Protein AF-A0A930AWK2-F1 (afdb_monomer_lite)

Secondary structure (DSSP, 8-state):
--HHHHHHHHHHTT---HHHHHHHHHHHHHHHH-HHHHHHHHHHHHHHHT--S-THHHHTT--SHHHHHSS---TTHHHHHHHTTHHHHHHHHHHTT--HHHHHHHHHHHHHHHHHHHHTT--SS--HHHHHHHHHHHTT-EEEETTEEEEEEETTEEEEE--SSS---HHHHHHHHHHHHHHHHHHHT--

Foldseek 3Di:
DDLVLLVVLCVLLVNDDVVLSVLLHVQVVQLVVDPLSVVLLVVLLCQLPPDPPVVLVVLVVDWDVCSSRVDDGRQCSLVNSLSNLRVLLVVLCVVLVPDPVQSVVLSPLLNCLFPCCCPVVVDPGHTSVSSSVSSCSSNVQWTFQQQWIWGDDDLVDIDIDGDPPDDPDVVRVVNSVVPVVVVCCSRVVHD

Sequence (191 aa):
MNKEMIDCALSYYDIKESWYYENCYACMNDICESVTLKRTFQELLDILYVDKTKKINHLWSMKTTEDLFHEPVHPYVTCIALLCGYQLHQRNMEEHHFDAVQQSIHKARMKEVLTKDIISRGLDSIRITQMIWGTYFINVRIVEVGRLQYEYVDQQTMRIHIPSDEKLEISKVLDSIHRANNVIKDYFKIN

Structure (mmCIF, N/CA/C/O backbone):
data_AF-A0A930AWK2-F1
#
_entry.id   AF-A0A930AWK2-F1
#
loop_
_atom_site.group_PDB
_atom_site.id
_atom_site.type_symbol
_atom_site.label_atom_id
_atom_site.label_alt_id
_atom_site.label_comp_id
_atom_site.label_asym_id
_atom_site.label_entity_id
_atom_site.label_seq_id
_atom_site.pdbx_PDB_ins_code
_atom_site.Cartn_x
_atom_site.Cartn_y
_atom_site.Cartn_z
_atom_site.occupancy
_atom_site.B_iso_or_equiv
_atom_site.auth_seq_id
_atom_site.auth_comp_id
_atom_site.auth_asym_id
_atom_site.auth_atom_id
_atom_site.pdbx_PDB_model_num
ATOM 1 N N . MET A 1 1 ? 15.704 -7.911 -4.368 1.00 90.38 1 MET A N 1
ATOM 2 C CA . MET A 1 1 ? 14.457 -8.293 -5.055 1.00 90.38 1 MET A CA 1
ATOM 3 C C . MET A 1 1 ? 14.765 -9.429 -6.016 1.00 90.38 1 MET A C 1
ATOM 5 O O . MET A 1 1 ? 15.812 -9.381 -6.651 1.00 90.38 1 MET A O 1
ATOM 9 N N . ASN A 1 2 ? 13.927 -10.461 -6.053 1.00 93.00 2 ASN A N 1
ATOM 10 C CA . ASN A 1 2 ? 14.037 -11.600 -6.965 1.00 93.00 2 ASN A CA 1
ATOM 11 C C . ASN A 1 2 ? 12.630 -12.157 -7.258 1.00 93.00 2 ASN A C 1
ATOM 13 O O . ASN A 1 2 ? 11.651 -11.720 -6.649 1.00 93.00 2 ASN A O 1
ATOM 17 N N . LYS A 1 3 ? 12.543 -13.126 -8.176 1.00 95.69 3 LYS A N 1
ATOM 18 C CA . LYS A 1 3 ? 11.272 -13.724 -8.603 1.00 95.69 3 LYS A CA 1
ATOM 19 C C . LYS A 1 3 ? 10.481 -14.338 -7.442 1.00 95.69 3 LYS A C 1
ATOM 21 O O . LYS A 1 3 ? 9.305 -14.042 -7.289 1.00 95.69 3 LYS A O 1
ATOM 26 N N . GLU A 1 4 ? 11.152 -15.104 -6.585 1.00 97.12 4 GLU A N 1
ATOM 27 C CA . GLU A 1 4 ? 10.544 -15.747 -5.412 1.00 97.12 4 GLU A CA 1
ATOM 28 C C . GLU A 1 4 ? 9.904 -14.729 -4.454 1.00 97.12 4 GLU A C 1
ATOM 30 O O . GLU A 1 4 ? 8.800 -14.936 -3.959 1.00 97.12 4 GLU A O 1
ATOM 35 N N . MET A 1 5 ? 10.557 -13.586 -4.224 1.00 96.94 5 MET A N 1
ATOM 36 C CA . MET A 1 5 ? 9.995 -12.513 -3.407 1.00 96.94 5 MET A CA 1
ATOM 37 C C . MET A 1 5 ? 8.711 -11.942 -4.026 1.00 96.94 5 MET A C 1
ATOM 39 O O . MET A 1 5 ? 7.767 -11.657 -3.290 1.00 96.94 5 MET A O 1
ATOM 43 N N . ILE A 1 6 ? 8.665 -11.786 -5.354 1.00 98.25 6 ILE A N 1
ATOM 44 C CA . ILE A 1 6 ? 7.472 -11.313 -6.071 1.00 98.25 6 ILE A CA 1
ATOM 45 C C . ILE A 1 6 ? 6.346 -12.343 -5.960 1.00 98.25 6 ILE A C 1
ATOM 47 O O . ILE A 1 6 ? 5.231 -11.973 -5.600 1.00 98.25 6 ILE A O 1
ATOM 51 N N . ASP A 1 7 ? 6.648 -13.623 -6.184 1.00 98.44 7 ASP A N 1
ATOM 52 C CA . ASP A 1 7 ? 5.694 -14.727 -6.044 1.00 98.44 7 ASP A CA 1
ATOM 53 C C . ASP A 1 7 ? 5.061 -14.755 -4.647 1.00 98.44 7 ASP A C 1
ATOM 55 O O . ASP A 1 7 ? 3.834 -14.786 -4.509 1.00 98.44 7 ASP A O 1
ATOM 59 N N . CYS A 1 8 ? 5.890 -14.671 -3.604 1.00 98.44 8 CYS A N 1
ATOM 60 C CA . CYS A 1 8 ? 5.434 -14.635 -2.218 1.00 98.44 8 CYS A CA 1
ATOM 61 C C . CYS A 1 8 ? 4.553 -13.413 -1.931 1.00 98.44 8 CYS A C 1
ATOM 63 O O . CYS A 1 8 ? 3.505 -13.555 -1.302 1.00 98.44 8 CYS A O 1
ATOM 65 N N . ALA A 1 9 ? 4.936 -12.225 -2.409 1.00 98.50 9 ALA A N 1
ATOM 66 C CA . ALA A 1 9 ? 4.163 -11.002 -2.200 1.00 98.50 9 ALA A CA 1
ATOM 67 C C . ALA A 1 9 ? 2.793 -11.054 -2.898 1.00 98.50 9 ALA A C 1
ATOM 69 O O . ALA A 1 9 ? 1.775 -10.713 -2.295 1.00 98.50 9 ALA A O 1
ATOM 70 N N . LEU A 1 10 ? 2.751 -11.513 -4.152 1.00 98.56 10 LEU A N 1
ATOM 71 C CA . LEU A 1 10 ? 1.511 -11.648 -4.918 1.00 98.56 10 LEU A CA 1
ATOM 72 C C . LEU A 1 10 ? 0.588 -12.698 -4.293 1.00 98.56 10 LEU A C 1
ATOM 74 O O . LEU A 1 10 ? -0.598 -12.430 -4.091 1.00 98.56 10 LEU A O 1
ATOM 78 N N . SER A 1 11 ? 1.143 -13.842 -3.880 1.00 98.50 11 SER A N 1
ATOM 79 C CA . SER A 1 11 ? 0.390 -14.869 -3.157 1.00 98.50 11 SER A CA 1
ATOM 80 C C . SER A 1 11 ? -0.147 -14.355 -1.821 1.00 98.50 11 SER A C 1
ATOM 82 O O . SER A 1 11 ? -1.267 -14.698 -1.444 1.00 98.50 11 SER A O 1
ATOM 84 N N . TYR A 1 12 ? 0.624 -13.541 -1.096 1.00 98.56 12 TYR A N 1
ATOM 85 C CA . TYR A 1 12 ? 0.220 -12.980 0.194 1.00 98.56 12 TYR A CA 1
ATOM 86 C C . TYR A 1 12 ? -1.003 -12.057 0.078 1.00 98.56 12 TYR A C 1
ATOM 88 O O . TYR A 1 12 ? -1.854 -12.046 0.971 1.00 98.56 12 TYR A O 1
ATOM 96 N N . TYR A 1 13 ? -1.108 -11.322 -1.033 1.00 98.62 13 TYR A N 1
ATOM 97 C CA . TYR A 1 13 ? -2.234 -10.439 -1.347 1.00 98.62 13 TYR A CA 1
ATOM 98 C C . TYR A 1 13 ? -3.301 -11.081 -2.247 1.00 98.62 13 TYR A C 1
ATOM 100 O O . TYR A 1 13 ? -4.211 -10.386 -2.691 1.00 98.62 13 TYR A O 1
ATOM 108 N N . ASP A 1 14 ? -3.228 -12.392 -2.498 1.00 98.38 14 ASP A N 1
ATOM 109 C CA . ASP A 1 14 ? -4.183 -13.135 -3.333 1.00 98.38 14 ASP A CA 1
ATOM 110 C C . ASP A 1 14 ? -4.344 -12.557 -4.760 1.00 98.38 14 ASP A C 1
ATOM 112 O O . ASP A 1 14 ? -5.445 -12.519 -5.311 1.00 98.38 14 ASP A O 1
ATOM 116 N N . ILE A 1 15 ? -3.252 -12.094 -5.373 1.00 98.31 15 ILE A N 1
ATOM 117 C CA . ILE A 1 15 ? -3.209 -11.701 -6.792 1.00 98.31 15 ILE A CA 1
ATOM 118 C C . ILE A 1 15 ? -2.805 -12.932 -7.605 1.00 98.31 15 ILE A C 1
ATOM 120 O O . ILE A 1 15 ? -1.825 -13.590 -7.271 1.00 98.31 15 ILE A O 1
ATOM 124 N N . LYS A 1 16 ? -3.576 -13.280 -8.641 1.00 96.88 16 LYS A N 1
ATOM 125 C CA . LYS A 1 16 ? -3.467 -14.572 -9.361 1.00 96.88 16 LYS A CA 1
ATOM 126 C C . LYS A 1 16 ? -3.356 -14.423 -10.875 1.00 96.88 16 LYS A C 1
ATOM 128 O O . LYS A 1 16 ? -3.134 -15.397 -11.590 1.00 96.8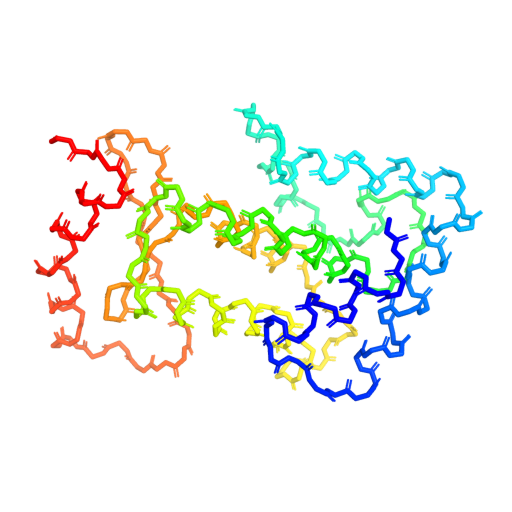8 16 LYS A O 1
ATOM 133 N N . GLU A 1 17 ? -3.559 -13.217 -11.371 1.00 97.06 17 GLU A N 1
ATOM 134 C CA . GLU A 1 17 ? -3.637 -12.893 -12.779 1.00 97.06 17 GLU A CA 1
ATOM 135 C C . GLU A 1 17 ? -2.256 -13.001 -13.435 1.00 97.06 17 GLU A C 1
ATOM 137 O O . GLU A 1 17 ? -1.355 -12.228 -13.117 1.00 97.06 17 GLU A O 1
ATOM 142 N N . SER A 1 18 ? -2.080 -13.927 -14.383 1.00 97.06 18 SER A N 1
ATOM 143 C CA . SER A 1 18 ? -0.772 -14.190 -15.009 1.00 97.06 18 SER A CA 1
ATOM 144 C C . SER A 1 18 ? -0.149 -12.950 -15.658 1.00 97.06 18 SER A C 1
ATOM 146 O O . SER A 1 18 ? 1.050 -12.725 -15.512 1.00 97.06 18 SER A O 1
ATOM 148 N N . TRP A 1 19 ? -0.962 -12.097 -16.292 1.00 96.62 19 TRP A N 1
ATOM 149 C CA . TRP A 1 19 ? -0.497 -10.832 -16.872 1.00 96.62 19 TRP A CA 1
ATOM 150 C C . TRP A 1 19 ? 0.112 -9.897 -15.822 1.00 96.62 19 TRP A C 1
ATOM 152 O O . TRP A 1 19 ? 1.041 -9.150 -16.123 1.00 96.62 19 TRP A O 1
ATOM 162 N N . TYR A 1 20 ? -0.378 -9.940 -14.581 1.00 98.19 20 TYR A N 1
ATOM 163 C CA . TYR A 1 20 ? 0.147 -9.123 -13.492 1.00 98.19 20 TYR A CA 1
ATOM 164 C C . TYR A 1 20 ? 1.539 -9.619 -13.089 1.00 98.19 20 TYR A C 1
ATOM 166 O O . TYR A 1 20 ? 2.470 -8.827 -12.957 1.00 98.19 20 TYR A O 1
ATOM 174 N N . TYR A 1 21 ? 1.702 -10.942 -12.968 1.00 98.25 21 TYR A N 1
ATOM 175 C CA . TYR A 1 21 ? 2.995 -11.577 -12.698 1.00 98.25 21 TYR A CA 1
ATOM 176 C C . TYR A 1 21 ? 4.026 -11.230 -13.777 1.00 98.25 21 TYR A C 1
ATOM 178 O O . TYR A 1 21 ? 5.134 -10.810 -13.453 1.00 98.25 21 TYR A O 1
ATOM 186 N N . GLU A 1 22 ? 3.658 -11.357 -15.053 1.00 98.06 22 GLU A N 1
ATOM 187 C CA . GLU A 1 22 ? 4.535 -11.055 -16.192 1.00 98.06 22 GLU A CA 1
ATOM 188 C C . GLU A 1 22 ? 5.041 -9.607 -16.162 1.00 98.06 22 GLU A C 1
ATOM 190 O O . GLU A 1 22 ? 6.247 -9.375 -16.267 1.00 98.06 22 GLU A O 1
ATOM 195 N N . ASN A 1 23 ? 4.148 -8.642 -15.924 1.00 98.25 23 ASN A N 1
ATOM 196 C CA . ASN A 1 23 ? 4.518 -7.233 -15.795 1.00 98.25 23 ASN A CA 1
ATOM 197 C C . ASN A 1 23 ? 5.399 -6.962 -14.568 1.00 98.25 23 ASN A C 1
ATOM 199 O O . ASN A 1 23 ? 6.335 -6.161 -14.634 1.00 98.25 23 ASN A O 1
ATOM 203 N N . CYS A 1 24 ? 5.138 -7.636 -13.445 1.00 98.56 24 CYS A N 1
ATOM 204 C CA . CYS A 1 24 ? 6.002 -7.539 -12.275 1.00 98.56 24 CYS A CA 1
ATOM 205 C C . CYS A 1 24 ? 7.414 -8.063 -12.560 1.00 98.56 24 CYS A C 1
ATOM 207 O O . CYS A 1 24 ? 8.391 -7.444 -12.141 1.00 98.56 24 CYS A O 1
ATOM 209 N N . TYR A 1 25 ? 7.543 -9.176 -13.283 1.00 98.56 25 TYR A N 1
ATOM 210 C CA . TYR A 1 25 ? 8.845 -9.742 -13.632 1.00 98.56 25 TYR A CA 1
ATOM 211 C C . TYR A 1 25 ? 9.623 -8.875 -14.612 1.00 98.56 25 TYR A C 1
ATOM 213 O O . TYR A 1 25 ? 10.820 -8.681 -14.407 1.00 98.56 25 TYR A O 1
ATOM 221 N N . ALA A 1 26 ? 8.957 -8.328 -15.630 1.00 98.12 26 ALA A N 1
ATOM 222 C CA . ALA A 1 26 ? 9.575 -7.390 -16.560 1.00 98.12 26 ALA A CA 1
ATOM 223 C C . ALA A 1 26 ? 10.122 -6.164 -15.810 1.00 98.12 26 ALA A C 1
ATOM 225 O O . ALA A 1 26 ? 11.317 -5.890 -15.861 1.00 98.12 26 ALA A O 1
ATOM 226 N N . CYS A 1 27 ? 9.284 -5.523 -14.991 1.00 98.25 27 CYS A N 1
ATOM 227 C CA . CYS A 1 27 ? 9.688 -4.375 -14.182 1.00 98.25 27 CYS A CA 1
ATOM 228 C C . CYS A 1 27 ? 10.836 -4.694 -13.211 1.00 98.25 27 CYS A C 1
ATOM 230 O O . CYS A 1 27 ? 11.760 -3.899 -13.045 1.00 98.25 27 CYS A O 1
ATOM 232 N N . MET A 1 28 ? 10.791 -5.862 -12.564 1.00 98.00 28 MET A N 1
ATOM 233 C CA . MET A 1 28 ? 11.859 -6.321 -11.678 1.00 98.00 28 MET A CA 1
ATOM 234 C C . MET A 1 28 ? 13.195 -6.428 -12.421 1.00 98.00 28 MET A C 1
ATOM 236 O O . MET A 1 28 ? 14.212 -5.993 -11.880 1.00 98.00 28 MET A O 1
ATOM 240 N N . ASN A 1 29 ? 13.198 -7.005 -13.626 1.00 97.62 29 ASN A N 1
ATOM 241 C CA . ASN A 1 29 ? 14.408 -7.135 -14.434 1.00 97.62 29 ASN A CA 1
ATOM 242 C C . ASN A 1 29 ? 14.962 -5.755 -14.807 1.00 97.62 29 ASN A C 1
ATOM 244 O O . ASN A 1 29 ? 16.137 -5.508 -14.547 1.00 97.62 29 ASN A O 1
ATOM 248 N N . ASP A 1 30 ? 14.110 -4.831 -15.264 1.00 96.81 30 ASP A N 1
ATOM 249 C CA . ASP A 1 30 ? 14.513 -3.456 -15.599 1.00 96.81 30 ASP A CA 1
ATOM 250 C C . ASP A 1 30 ? 15.198 -2.754 -14.410 1.00 96.81 30 ASP A C 1
ATOM 252 O O . ASP A 1 30 ? 16.267 -2.151 -14.548 1.00 96.81 30 ASP A O 1
ATOM 256 N N . ILE A 1 31 ? 14.626 -2.882 -13.205 1.00 97.44 31 ILE A N 1
ATOM 257 C CA . ILE A 1 31 ? 15.207 -2.332 -11.968 1.00 97.44 31 ILE A CA 1
ATOM 258 C C . ILE A 1 31 ? 16.543 -3.009 -11.637 1.00 97.44 31 ILE A C 1
ATOM 260 O O . ILE A 1 31 ? 17.476 -2.353 -11.179 1.00 97.44 31 ILE A O 1
ATOM 264 N N . CYS A 1 32 ? 16.648 -4.326 -11.810 1.00 95.38 32 CYS A N 1
ATOM 265 C CA . CYS A 1 32 ? 17.845 -5.087 -11.459 1.00 95.38 32 CYS A CA 1
ATOM 266 C C . CYS A 1 32 ? 19.019 -4.856 -12.421 1.00 95.38 32 CYS A C 1
ATOM 268 O O . CYS A 1 32 ? 20.168 -4.927 -11.975 1.00 95.38 32 CYS A O 1
ATOM 270 N N . GLU A 1 33 ? 18.743 -4.585 -13.695 1.00 95.69 33 GLU A N 1
ATOM 271 C CA . GLU A 1 33 ? 19.743 -4.395 -14.749 1.00 95.69 33 GLU A CA 1
ATOM 272 C C . GLU A 1 33 ? 20.295 -2.961 -14.800 1.00 95.69 33 GLU A C 1
ATOM 274 O O . GLU A 1 33 ? 21.456 -2.760 -15.163 1.00 95.69 33 GLU A O 1
ATOM 279 N N . SER A 1 34 ? 19.519 -1.960 -14.366 1.00 95.62 34 SER A N 1
ATOM 280 C CA . SER A 1 34 ? 19.960 -0.560 -14.313 1.00 95.62 34 SER A CA 1
ATOM 281 C C . SER A 1 34 ? 20.477 -0.166 -12.925 1.00 95.62 34 SER A C 1
ATOM 283 O O . SER A 1 34 ? 19.731 -0.078 -11.952 1.00 95.62 34 SER A O 1
ATOM 285 N N . VAL A 1 35 ? 21.775 0.151 -12.825 1.00 95.06 35 VAL A N 1
ATOM 286 C CA . VAL A 1 35 ? 22.399 0.635 -11.574 1.00 95.06 35 VAL A CA 1
ATOM 287 C C . VAL A 1 35 ? 21.743 1.929 -11.078 1.00 95.06 35 VAL A C 1
ATOM 289 O O . VAL A 1 35 ? 21.540 2.092 -9.873 1.00 95.06 35 VAL A O 1
ATOM 292 N N . THR A 1 36 ? 21.404 2.840 -11.995 1.00 95.25 36 THR A N 1
ATOM 293 C CA . THR A 1 36 ? 20.763 4.121 -11.671 1.00 95.25 36 THR A CA 1
ATOM 294 C C . THR A 1 36 ? 19.356 3.904 -11.130 1.00 95.25 36 THR A C 1
ATOM 296 O O . THR A 1 36 ? 19.071 4.362 -10.022 1.00 95.25 36 THR A O 1
ATOM 299 N N . LEU A 1 37 ? 18.530 3.140 -11.852 1.00 96.25 37 LEU A N 1
ATOM 300 C CA . LEU A 1 37 ? 17.152 2.853 -11.460 1.00 96.25 37 LEU A CA 1
ATOM 301 C C . LEU A 1 37 ? 17.101 2.076 -10.145 1.00 96.25 37 LEU A C 1
ATOM 303 O O . LEU A 1 37 ? 16.297 2.371 -9.270 1.00 96.25 37 LEU A O 1
ATOM 307 N N . LYS A 1 38 ? 18.003 1.111 -9.950 1.00 96.56 38 LYS A N 1
ATOM 308 C CA . LYS A 1 38 ? 18.108 0.369 -8.691 1.00 96.56 38 LYS A CA 1
ATOM 309 C C . LYS A 1 38 ? 18.360 1.285 -7.496 1.00 96.56 38 LYS A C 1
ATOM 311 O O . LYS A 1 38 ? 17.793 1.060 -6.428 1.00 96.56 38 LYS A O 1
ATOM 316 N N . ARG A 1 39 ? 19.217 2.299 -7.659 1.00 96.25 39 ARG A N 1
ATOM 317 C CA . ARG A 1 39 ? 19.532 3.266 -6.602 1.00 96.25 39 ARG A CA 1
ATOM 318 C C . ARG A 1 39 ? 18.326 4.149 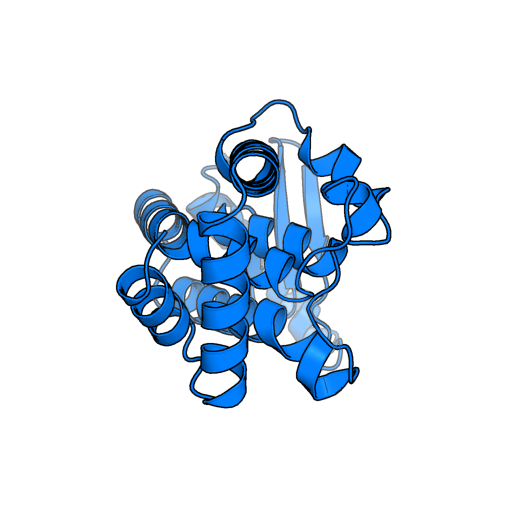-6.286 1.00 96.25 39 ARG A C 1
ATOM 320 O O . ARG A 1 39 ? 17.947 4.224 -5.124 1.00 96.25 39 ARG A O 1
ATOM 327 N N . THR A 1 40 ? 17.707 4.767 -7.291 1.00 96.19 40 THR A N 1
ATOM 328 C CA . THR A 1 40 ? 16.528 5.633 -7.091 1.00 96.19 40 THR A CA 1
ATOM 329 C C . THR A 1 40 ? 15.326 4.841 -6.571 1.00 96.19 40 THR A C 1
ATOM 331 O O . THR A 1 40 ? 14.586 5.310 -5.710 1.00 96.19 40 THR A O 1
ATOM 334 N N . PHE A 1 41 ? 15.173 3.587 -7.000 1.00 97.62 41 PHE A N 1
ATOM 335 C CA . PHE A 1 41 ? 14.185 2.667 -6.446 1.00 97.62 41 PHE A CA 1
ATOM 336 C C . PHE A 1 41 ? 14.449 2.348 -4.972 1.00 97.62 41 PHE A C 1
ATOM 338 O O . PHE A 1 41 ? 13.515 2.358 -4.175 1.00 97.62 41 PHE A O 1
ATOM 345 N N . GLN A 1 42 ? 15.704 2.123 -4.574 1.00 97.06 42 GLN A N 1
ATOM 346 C CA . GLN A 1 42 ? 16.040 1.934 -3.162 1.00 97.06 42 GLN A CA 1
ATOM 347 C C . GLN A 1 42 ? 15.757 3.194 -2.332 1.00 97.06 42 GLN A C 1
ATOM 349 O O . GLN A 1 42 ? 15.191 3.083 -1.249 1.00 97.06 42 GLN A O 1
ATOM 354 N N . GLU A 1 43 ? 16.074 4.383 -2.847 1.00 95.88 43 GLU A N 1
ATOM 355 C CA . GLU A 1 43 ? 15.742 5.657 -2.192 1.00 95.88 43 GLU A CA 1
ATOM 356 C C . GLU A 1 43 ? 14.226 5.813 -1.994 1.00 95.88 43 GLU A C 1
ATOM 358 O O . GLU A 1 43 ? 13.778 6.242 -0.927 1.00 95.88 43 GLU A O 1
ATOM 363 N N . LEU A 1 44 ? 13.418 5.403 -2.980 1.00 97.00 44 LEU A N 1
ATOM 364 C CA . LEU A 1 44 ? 11.966 5.342 -2.833 1.00 97.00 44 LEU A CA 1
ATOM 365 C C . LEU A 1 44 ? 11.558 4.375 -1.714 1.00 97.00 44 LEU A C 1
ATOM 367 O O . LEU A 1 44 ? 10.775 4.761 -0.848 1.00 97.00 44 LEU A O 1
ATOM 371 N N . LEU A 1 45 ? 12.084 3.145 -1.688 1.00 97.56 45 LEU A N 1
ATOM 372 C CA . LEU A 1 45 ? 11.778 2.183 -0.620 1.00 97.56 45 LEU A CA 1
ATOM 373 C C . LEU A 1 45 ? 12.139 2.734 0.766 1.00 97.56 45 LEU A C 1
ATOM 375 O O . LEU A 1 45 ? 11.366 2.566 1.711 1.00 97.56 45 LEU A O 1
ATOM 379 N N . ASP A 1 46 ? 13.266 3.435 0.880 1.00 96.56 46 ASP A N 1
ATOM 380 C CA . ASP A 1 46 ? 13.688 4.071 2.126 1.00 96.56 46 ASP A CA 1
ATOM 381 C C . ASP A 1 46 ? 12.684 5.152 2.557 1.00 96.56 46 ASP A C 1
ATOM 383 O O . ASP A 1 46 ? 12.311 5.208 3.730 1.00 96.56 46 ASP A O 1
ATOM 387 N N . ILE A 1 47 ? 12.165 5.960 1.625 1.00 96.38 47 ILE A N 1
ATOM 388 C CA . ILE A 1 47 ? 11.103 6.941 1.908 1.00 96.38 47 ILE A CA 1
ATOM 389 C C . ILE A 1 47 ? 9.806 6.258 2.363 1.00 96.38 47 ILE A C 1
ATOM 391 O O . ILE A 1 47 ? 9.139 6.761 3.268 1.00 96.38 47 ILE A O 1
ATOM 395 N N . LEU A 1 48 ? 9.424 5.141 1.737 1.00 96.69 48 LEU A N 1
ATOM 396 C CA . LEU A 1 48 ? 8.160 4.459 2.034 1.00 96.69 48 LEU A CA 1
ATOM 397 C C . LEU A 1 48 ? 8.189 3.702 3.372 1.00 96.69 48 LEU A C 1
ATOM 399 O O . LEU A 1 48 ? 7.161 3.623 4.050 1.00 96.69 48 LEU A O 1
ATOM 403 N N . TYR A 1 49 ? 9.337 3.134 3.752 1.00 95.69 49 TYR A N 1
ATOM 404 C CA . TYR A 1 49 ? 9.397 2.120 4.813 1.00 95.69 49 TYR A CA 1
ATOM 405 C C . TYR A 1 49 ? 10.396 2.401 5.938 1.00 95.69 49 TYR A C 1
ATOM 407 O O . TYR A 1 49 ? 10.329 1.745 6.977 1.00 95.69 49 TYR A O 1
ATOM 415 N N . VAL A 1 50 ? 11.318 3.351 5.767 1.00 91.50 50 VAL A N 1
ATOM 416 C CA . VAL A 1 50 ? 12.377 3.636 6.754 1.00 91.50 50 VAL A CA 1
ATOM 417 C C . VAL A 1 50 ? 12.296 5.073 7.272 1.00 91.50 50 VAL A C 1
ATOM 419 O O . VAL A 1 50 ? 12.490 5.318 8.466 1.00 91.50 50 VAL A O 1
ATOM 422 N N . ASP A 1 51 ? 12.002 6.034 6.397 1.00 85.88 51 ASP A N 1
ATOM 423 C CA . ASP A 1 51 ? 12.023 7.459 6.709 1.00 85.88 51 ASP A CA 1
ATOM 424 C C . ASP A 1 51 ? 10.934 7.857 7.719 1.00 85.88 51 ASP A C 1
ATOM 426 O O . ASP A 1 51 ? 9.732 7.758 7.472 1.00 85.88 51 ASP A O 1
ATOM 430 N N . LYS A 1 52 ? 11.368 8.391 8.866 1.00 80.75 52 LYS A N 1
ATOM 431 C CA . LYS A 1 52 ? 10.485 8.926 9.919 1.00 80.75 52 LYS A CA 1
ATOM 432 C C . LYS A 1 52 ? 10.301 10.447 9.839 1.00 80.75 52 LYS A C 1
ATOM 434 O O . LYS A 1 52 ? 9.626 11.033 10.680 1.00 80.75 52 LYS A O 1
ATOM 439 N N . THR A 1 53 ? 10.894 11.102 8.839 1.00 81.69 53 THR A N 1
ATOM 440 C CA . THR A 1 53 ? 10.948 12.568 8.690 1.00 81.69 53 THR A CA 1
ATOM 441 C C . THR A 1 53 ? 9.836 13.131 7.802 1.00 81.69 53 THR A C 1
ATOM 443 O O . THR A 1 53 ? 9.867 14.297 7.420 1.00 81.69 53 THR A O 1
ATOM 446 N N . LYS A 1 54 ? 8.803 12.322 7.523 1.00 83.31 54 LYS A N 1
ATOM 447 C CA . LYS A 1 54 ? 7.632 12.674 6.704 1.00 83.31 54 LYS A CA 1
ATOM 448 C C . LYS A 1 54 ? 7.970 12.984 5.237 1.00 83.31 54 LYS A C 1
ATOM 450 O O . LYS A 1 54 ? 7.162 13.629 4.569 1.00 83.31 54 LYS A O 1
ATOM 455 N N . LYS A 1 55 ? 9.091 12.483 4.690 1.00 89.56 55 LYS A N 1
ATOM 456 C CA . LYS A 1 55 ? 9.436 12.686 3.265 1.00 89.56 55 LYS A CA 1
ATOM 457 C C . LYS A 1 55 ? 8.395 12.141 2.296 1.00 89.56 55 LYS A C 1
ATOM 459 O O . LYS A 1 55 ? 8.237 12.688 1.209 1.00 89.56 55 LYS A O 1
ATOM 464 N N . ILE A 1 56 ? 7.624 11.139 2.719 1.00 91.00 56 ILE A N 1
ATOM 465 C CA . ILE A 1 56 ? 6.472 10.623 1.972 1.00 91.00 56 ILE A CA 1
ATOM 466 C C . ILE A 1 56 ? 5.475 11.730 1.581 1.00 91.00 56 ILE A C 1
ATOM 468 O O . ILE A 1 56 ? 4.803 11.621 0.560 1.00 91.00 56 ILE A O 1
ATOM 472 N N . ASN A 1 57 ? 5.421 12.839 2.334 1.00 88.94 57 ASN A N 1
ATOM 473 C CA . ASN A 1 57 ? 4.575 13.983 2.006 1.00 88.94 57 ASN A CA 1
ATOM 474 C C . ASN A 1 57 ? 4.963 14.652 0.677 1.00 88.94 57 ASN A C 1
ATOM 476 O O . ASN A 1 57 ? 4.088 15.152 -0.025 1.00 88.94 57 ASN A O 1
ATOM 480 N N . HIS A 1 58 ? 6.247 14.636 0.306 1.00 90.12 58 HIS A N 1
ATOM 481 C CA . HIS A 1 58 ? 6.707 15.198 -0.964 1.00 90.12 58 HIS A CA 1
ATOM 482 C C . HIS A 1 58 ? 6.201 14.388 -2.162 1.00 90.12 58 HIS A C 1
ATOM 484 O O . HIS A 1 58 ? 5.889 14.973 -3.199 1.00 90.12 58 HIS A O 1
ATOM 490 N N . LEU A 1 59 ? 6.017 13.074 -1.996 1.00 93.19 59 LEU A N 1
ATOM 491 C CA . LEU A 1 59 ? 5.542 12.191 -3.064 1.00 93.19 59 LEU A CA 1
ATOM 492 C C . LEU A 1 59 ? 4.116 12.540 -3.523 1.00 93.19 59 LEU A C 1
ATOM 494 O O . LEU A 1 59 ? 3.773 12.302 -4.674 1.00 93.19 59 LEU A O 1
ATOM 498 N N . TRP A 1 60 ? 3.293 13.169 -2.674 1.00 89.62 60 TRP A N 1
ATOM 499 C CA . TRP A 1 60 ? 1.938 13.603 -3.055 1.00 89.62 60 TRP A CA 1
ATOM 500 C C . TRP A 1 60 ? 1.917 14.678 -4.145 1.00 89.62 60 TRP A C 1
ATOM 502 O O . TRP A 1 60 ? 0.900 14.835 -4.819 1.00 89.62 60 TRP A O 1
ATOM 512 N N . SER A 1 61 ? 3.007 15.434 -4.301 1.00 89.94 61 SER A N 1
ATOM 513 C CA . SER A 1 61 ? 3.122 16.449 -5.355 1.00 89.94 61 SER A CA 1
ATOM 514 C C . SER A 1 61 ? 3.553 15.883 -6.710 1.00 89.94 61 SER A C 1
ATOM 516 O O . SER A 1 61 ? 3.426 16.579 -7.717 1.00 89.94 61 SER A O 1
ATOM 518 N N . MET A 1 62 ? 4.019 14.632 -6.745 1.00 91.88 62 MET A N 1
ATOM 519 C CA . MET A 1 62 ? 4.474 13.965 -7.962 1.00 91.88 62 MET A CA 1
ATOM 520 C C . MET A 1 62 ? 3.283 13.393 -8.732 1.00 91.88 62 MET A C 1
ATOM 522 O O . MET A 1 62 ? 2.356 12.827 -8.144 1.00 91.88 62 MET A O 1
ATOM 526 N N . LYS A 1 63 ? 3.293 13.554 -10.056 1.00 87.56 63 LYS A N 1
ATOM 527 C CA . LYS A 1 63 ? 2.186 13.157 -10.933 1.00 87.56 63 LYS A CA 1
ATOM 528 C C . LYS A 1 63 ? 2.507 11.901 -11.726 1.00 87.56 63 LYS A C 1
ATOM 530 O O . LYS A 1 63 ? 1.596 11.103 -11.945 1.00 87.56 63 LYS A O 1
ATOM 535 N N . THR A 1 64 ? 3.759 11.724 -12.138 1.00 90.44 64 THR A N 1
ATOM 536 C CA . THR A 1 64 ? 4.177 10.606 -12.992 1.00 90.44 64 THR A CA 1
ATOM 537 C C . THR A 1 64 ? 5.383 9.866 -12.430 1.00 90.44 64 THR A C 1
ATOM 539 O O . THR A 1 64 ? 6.090 10.350 -11.549 1.00 90.44 64 THR A O 1
ATOM 542 N N . THR A 1 65 ? 5.625 8.659 -12.931 1.00 90.00 65 THR A N 1
ATOM 543 C CA . THR A 1 65 ? 6.806 7.869 -12.570 1.00 90.00 65 THR A CA 1
ATOM 544 C C . THR A 1 65 ? 8.107 8.542 -13.007 1.00 90.00 65 THR A C 1
ATOM 546 O O . THR A 1 65 ? 9.111 8.429 -12.317 1.00 90.00 65 THR A O 1
ATOM 549 N N . GLU A 1 66 ? 8.095 9.334 -14.074 1.00 89.69 66 GLU A N 1
ATOM 550 C CA . GLU A 1 66 ? 9.242 10.150 -14.480 1.00 89.69 66 GLU A CA 1
ATOM 551 C C . GLU A 1 66 ? 9.559 11.242 -13.444 1.00 89.69 66 GLU A C 1
ATOM 553 O O . GLU A 1 66 ? 10.731 11.550 -13.237 1.00 89.69 66 GLU A O 1
ATOM 558 N N . ASP A 1 67 ? 8.555 11.780 -12.735 1.00 90.06 67 ASP A N 1
ATOM 559 C CA . ASP A 1 67 ? 8.792 12.708 -11.616 1.00 90.06 67 ASP A CA 1
ATOM 560 C C . ASP A 1 67 ? 9.534 12.021 -10.452 1.00 90.06 67 ASP A C 1
ATOM 562 O O . ASP A 1 67 ? 10.303 12.673 -9.745 1.00 90.06 67 ASP A O 1
ATOM 566 N N . LEU A 1 68 ? 9.300 10.716 -10.250 1.00 90.81 68 LEU A N 1
ATOM 567 C CA . LEU A 1 68 ? 9.931 9.907 -9.198 1.00 90.81 68 LEU A CA 1
ATOM 568 C C . LEU A 1 68 ? 11.356 9.480 -9.557 1.00 90.81 68 LEU A C 1
ATOM 570 O O . LEU A 1 68 ? 12.236 9.499 -8.701 1.00 90.81 68 LEU A O 1
ATOM 574 N N . PHE A 1 69 ? 11.562 9.037 -10.797 1.00 92.88 69 PHE A N 1
ATOM 575 C CA . PHE A 1 69 ? 12.782 8.334 -11.203 1.00 92.88 69 PHE A CA 1
ATOM 576 C C . PHE A 1 69 ? 13.704 9.170 -12.093 1.00 92.88 69 PHE A C 1
ATOM 578 O O . PHE A 1 69 ? 14.859 8.799 -12.281 1.00 92.88 69 PHE A O 1
ATOM 585 N N . HIS A 1 70 ? 13.222 10.305 -12.608 1.00 91.50 70 HIS A N 1
ATOM 586 C CA . HIS A 1 70 ? 13.935 11.188 -13.540 1.00 91.50 70 HIS A CA 1
ATOM 587 C C . HIS A 1 70 ? 14.350 10.518 -14.863 1.00 91.50 70 HIS A C 1
ATOM 589 O O . HIS A 1 70 ? 15.158 11.063 -15.614 1.00 91.50 70 HIS A O 1
ATOM 595 N N . GLU A 1 71 ? 13.768 9.360 -15.169 1.00 91.94 71 GLU A N 1
ATOM 596 C CA . GLU A 1 71 ? 13.928 8.612 -16.411 1.00 91.94 71 GLU A CA 1
ATOM 597 C C . GLU A 1 71 ? 12.627 7.848 -16.725 1.00 91.94 71 GLU A C 1
ATOM 599 O O . GLU A 1 71 ? 11.837 7.596 -15.808 1.00 91.94 71 GLU A O 1
ATOM 604 N N . PRO A 1 72 ? 12.363 7.491 -17.997 1.00 92.62 72 PRO A N 1
ATOM 605 C CA . PRO A 1 72 ? 11.283 6.572 -18.335 1.00 92.62 72 PRO A CA 1
ATOM 606 C C . PRO A 1 72 ? 11.519 5.214 -17.674 1.00 92.62 72 PRO A C 1
ATOM 608 O O . PRO A 1 72 ? 12.601 4.640 -17.786 1.00 92.62 72 PRO A O 1
ATOM 611 N N . VAL A 1 73 ? 10.496 4.691 -17.008 1.00 95.69 73 VAL A N 1
ATOM 612 C CA . VAL A 1 73 ? 10.560 3.422 -16.276 1.00 95.69 73 VAL A CA 1
ATOM 613 C C . VAL A 1 73 ? 9.351 2.561 -16.595 1.00 95.69 73 VAL A C 1
ATOM 615 O O . VAL A 1 73 ? 8.320 3.049 -17.060 1.00 95.69 73 VAL A O 1
ATOM 618 N N . HIS A 1 74 ? 9.460 1.266 -16.315 1.00 96.56 74 HIS A N 1
ATOM 619 C CA . HIS A 1 74 ? 8.341 0.352 -16.473 1.00 96.56 74 HIS A CA 1
ATOM 620 C C . HIS A 1 74 ? 7.137 0.801 -15.613 1.00 96.56 74 HIS A C 1
ATOM 622 O O . HIS A 1 74 ? 7.319 1.075 -14.420 1.00 96.56 74 HIS A O 1
ATOM 628 N N . PRO A 1 75 ? 5.896 0.807 -16.144 1.00 94.81 75 PRO A N 1
ATOM 629 C CA . PRO A 1 75 ? 4.724 1.314 -15.421 1.00 94.81 75 PRO A CA 1
ATOM 630 C C . PRO A 1 75 ? 4.506 0.678 -14.038 1.00 94.81 75 PRO A C 1
ATOM 632 O O . PRO A 1 75 ? 4.068 1.335 -13.096 1.00 94.81 75 PRO A O 1
ATOM 635 N N . TYR A 1 76 ? 4.854 -0.602 -13.884 1.00 97.81 76 TYR A N 1
ATOM 636 C CA . TYR A 1 76 ? 4.683 -1.380 -12.645 1.00 97.81 76 TYR A CA 1
ATOM 637 C C . TYR A 1 76 ? 5.651 -1.022 -11.514 1.00 97.81 76 TYR A C 1
ATOM 639 O O . TYR A 1 76 ? 5.575 -1.634 -10.449 1.00 97.81 76 TYR A O 1
ATOM 647 N N . VAL A 1 77 ? 6.536 -0.037 -11.681 1.00 97.50 77 VAL A N 1
ATOM 648 C CA . VAL A 1 77 ? 7.512 0.330 -10.643 1.00 97.50 77 VAL A CA 1
ATOM 649 C C . VAL A 1 77 ? 6.844 0.683 -9.305 1.00 97.50 77 VAL A C 1
ATOM 651 O O . VAL A 1 77 ? 7.337 0.305 -8.243 1.00 97.50 77 VAL A O 1
ATOM 654 N N . THR A 1 78 ? 5.670 1.320 -9.337 1.00 97.56 78 THR A N 1
ATOM 655 C CA . THR A 1 78 ? 4.873 1.652 -8.145 1.00 97.56 78 THR A CA 1
ATOM 656 C C . THR A 1 78 ? 4.255 0.409 -7.497 1.00 97.56 78 THR A C 1
ATOM 658 O O . THR A 1 78 ? 4.251 0.289 -6.271 1.00 97.56 78 THR A O 1
ATOM 661 N N . CYS A 1 79 ? 3.797 -0.558 -8.298 1.00 98.44 79 CYS A N 1
ATOM 662 C CA . CYS A 1 79 ? 3.349 -1.863 -7.811 1.00 98.44 79 CYS A CA 1
ATOM 663 C C . CYS A 1 79 ? 4.499 -2.624 -7.141 1.00 98.44 79 CYS A C 1
ATOM 665 O O . CYS A 1 79 ? 4.340 -3.142 -6.037 1.00 98.44 79 CYS A O 1
ATOM 667 N N . ILE A 1 80 ? 5.671 -2.659 -7.780 1.00 98.44 80 ILE A N 1
ATOM 668 C CA . ILE A 1 80 ? 6.864 -3.329 -7.257 1.00 98.44 80 ILE A CA 1
ATOM 669 C C . ILE A 1 80 ? 7.319 -2.691 -5.939 1.00 98.44 80 ILE A C 1
ATOM 671 O O . ILE A 1 80 ? 7.628 -3.415 -4.991 1.00 98.44 80 ILE A O 1
ATOM 675 N N . ALA A 1 81 ? 7.264 -1.360 -5.820 1.00 98.25 81 ALA A N 1
ATOM 676 C CA . ALA A 1 81 ? 7.555 -0.660 -4.568 1.00 98.25 81 ALA A CA 1
ATOM 677 C C . ALA A 1 81 ? 6.662 -1.128 -3.403 1.00 98.25 81 ALA A C 1
ATOM 679 O O . ALA A 1 81 ? 7.157 -1.338 -2.293 1.00 98.25 81 ALA A O 1
ATOM 680 N N . LEU A 1 82 ? 5.364 -1.352 -3.646 1.00 98.44 82 LEU A N 1
ATOM 681 C CA . LEU A 1 82 ? 4.441 -1.901 -2.645 1.00 98.44 82 LEU A CA 1
ATOM 682 C C . LEU A 1 82 ? 4.701 -3.374 -2.329 1.00 98.44 82 LEU A C 1
ATOM 684 O O . LEU A 1 82 ? 4.707 -3.763 -1.160 1.00 98.44 82 LEU A O 1
ATOM 688 N N . LEU A 1 83 ? 4.930 -4.198 -3.353 1.00 98.62 83 LEU A N 1
ATOM 689 C CA . LEU A 1 83 ? 5.170 -5.631 -3.173 1.00 98.62 83 LEU A CA 1
ATOM 690 C C . LEU A 1 83 ? 6.434 -5.893 -2.346 1.00 98.62 83 LEU A C 1
ATOM 692 O O . LEU A 1 83 ? 6.419 -6.776 -1.493 1.00 98.62 83 LEU A O 1
ATOM 696 N N . CYS A 1 84 ? 7.480 -5.074 -2.495 1.00 98.25 84 CYS A N 1
ATOM 697 C CA . CYS A 1 84 ? 8.675 -5.130 -1.646 1.00 98.25 84 CYS A CA 1
ATOM 698 C C . CYS A 1 84 ? 8.378 -4.940 -0.144 1.00 98.25 84 CYS A C 1
ATOM 700 O O . CYS A 1 84 ? 9.156 -5.392 0.694 1.00 98.25 84 CYS A O 1
ATOM 702 N N . GLY A 1 85 ? 7.259 -4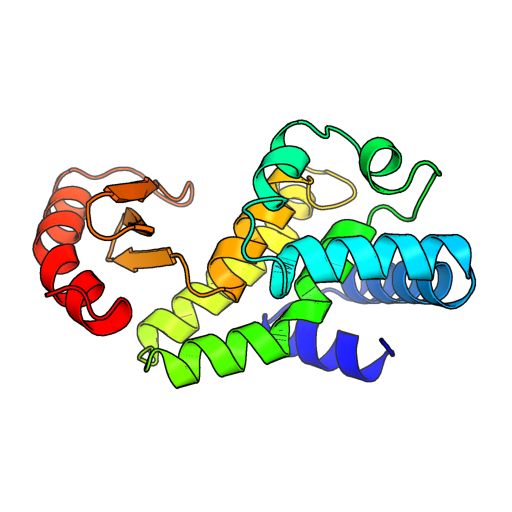.306 0.219 1.00 98.06 85 GLY A N 1
ATOM 703 C CA . GLY A 1 85 ? 6.868 -4.066 1.607 1.00 98.06 85 GLY A CA 1
ATOM 704 C C . GLY A 1 85 ? 6.081 -5.201 2.277 1.00 98.06 85 GLY A C 1
ATOM 705 O O . GLY A 1 85 ? 5.737 -5.066 3.449 1.00 98.06 85 GLY A O 1
ATOM 706 N N . TYR A 1 86 ? 5.776 -6.320 1.602 1.00 98.31 86 TYR A N 1
ATOM 707 C CA . TYR A 1 86 ? 4.855 -7.332 2.157 1.00 98.31 86 TYR A CA 1
ATOM 708 C C . TYR A 1 86 ? 5.351 -7.990 3.461 1.00 98.31 86 TYR A C 1
ATOM 710 O O . TYR A 1 86 ? 4.567 -8.190 4.387 1.00 98.31 86 TYR A O 1
ATOM 718 N N . GLN A 1 87 ? 6.654 -8.273 3.583 1.00 98.06 87 GLN A N 1
ATOM 719 C CA . GLN A 1 87 ? 7.221 -8.848 4.814 1.00 98.06 87 GLN A CA 1
ATOM 720 C C . GLN A 1 87 ? 7.185 -7.849 5.970 1.00 98.06 87 GLN A C 1
ATOM 722 O O . GLN A 1 87 ? 6.992 -8.228 7.123 1.00 98.06 87 GLN A O 1
ATOM 727 N N . LEU A 1 88 ? 7.376 -6.561 5.671 1.00 98.19 88 LEU A N 1
ATOM 728 C CA . LEU A 1 88 ? 7.218 -5.501 6.660 1.00 98.19 88 LEU A CA 1
ATOM 729 C C . LEU A 1 88 ? 5.757 -5.402 7.103 1.00 98.19 88 LEU A C 1
ATOM 731 O O . LEU A 1 88 ? 5.504 -5.340 8.296 1.00 98.19 88 LEU A O 1
ATOM 735 N N . HIS A 1 89 ? 4.811 -5.470 6.168 1.00 98.31 89 HIS A N 1
ATOM 736 C CA . HIS A 1 89 ? 3.386 -5.465 6.482 1.00 98.31 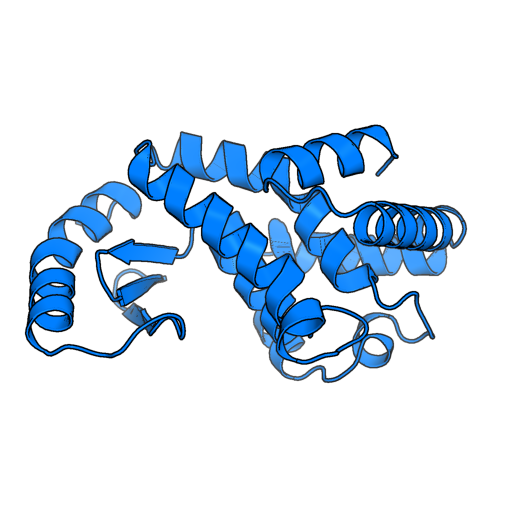89 HIS A CA 1
ATOM 737 C C . HIS A 1 89 ? 3.002 -6.604 7.429 1.00 98.31 89 HIS A C 1
ATOM 739 O O . HIS A 1 89 ? 2.332 -6.366 8.431 1.00 98.31 89 HIS A O 1
ATOM 745 N N . GLN A 1 90 ? 3.473 -7.825 7.149 1.00 98.12 90 GLN A N 1
ATOM 746 C CA . GLN A 1 90 ? 3.250 -8.968 8.029 1.00 98.12 90 GLN A CA 1
ATOM 747 C C . GLN A 1 90 ? 3.798 -8.703 9.440 1.00 98.12 90 GLN A C 1
ATOM 749 O O . GLN A 1 90 ? 3.049 -8.816 10.406 1.00 98.12 90 GLN A O 1
ATOM 754 N N . ARG A 1 91 ? 5.069 -8.291 9.555 1.00 98.00 91 ARG A N 1
ATOM 755 C CA . ARG A 1 91 ? 5.694 -7.994 10.854 1.00 98.00 91 ARG A CA 1
ATOM 756 C C . ARG A 1 91 ? 4.975 -6.881 11.606 1.00 98.00 91 ARG A C 1
ATOM 758 O O . ARG A 1 91 ? 4.714 -7.027 12.790 1.00 98.00 91 ARG A O 1
ATOM 765 N N . ASN A 1 92 ? 4.604 -5.801 10.925 1.00 96.62 92 ASN A N 1
ATOM 766 C CA . ASN A 1 92 ? 3.916 -4.682 11.558 1.00 96.62 92 ASN A CA 1
ATOM 767 C C . ASN A 1 92 ? 2.550 -5.109 12.110 1.00 96.62 92 ASN A C 1
ATOM 769 O O . ASN A 1 92 ? 2.197 -4.732 13.222 1.00 96.62 92 ASN A O 1
ATOM 773 N N . MET A 1 93 ? 1.787 -5.926 11.376 1.00 96.56 93 MET A N 1
ATOM 774 C CA . MET A 1 93 ? 0.515 -6.453 11.884 1.00 96.56 93 MET A CA 1
ATOM 775 C C . MET A 1 93 ? 0.721 -7.368 13.100 1.00 96.56 93 MET A C 1
ATOM 777 O O . MET A 1 93 ? -0.070 -7.312 14.041 1.00 96.56 93 MET A O 1
ATOM 781 N N . GLU A 1 94 ? 1.787 -8.173 13.117 1.00 96.12 94 GLU A N 1
ATOM 782 C CA . GLU A 1 94 ? 2.158 -9.014 14.264 1.00 96.12 94 GLU A CA 1
ATOM 783 C C . GLU A 1 94 ? 2.564 -8.170 15.491 1.00 96.12 94 GLU A C 1
ATOM 785 O O . GLU A 1 94 ? 2.055 -8.397 16.592 1.00 96.12 94 GLU A O 1
ATOM 790 N N . GLU A 1 95 ? 3.422 -7.161 15.307 1.00 94.69 95 GLU A N 1
ATOM 791 C CA . GLU A 1 95 ? 3.908 -6.249 16.358 1.00 94.69 95 GLU A CA 1
ATOM 792 C C . GLU A 1 95 ? 2.794 -5.377 16.963 1.00 94.69 95 GLU A C 1
ATOM 794 O O . GLU A 1 95 ? 2.823 -5.048 18.154 1.00 94.69 95 GLU A O 1
ATOM 799 N N . HIS A 1 96 ? 1.796 -5.022 16.151 1.00 92.75 96 HIS A N 1
ATOM 800 C CA . HIS A 1 96 ? 0.593 -4.309 16.583 1.00 92.75 96 HIS A CA 1
ATOM 801 C C . HIS A 1 96 ? -0.537 -5.236 17.051 1.00 92.75 96 HIS A C 1
ATOM 803 O O . HIS A 1 96 ? -1.600 -4.748 17.426 1.00 92.75 96 HIS A O 1
ATOM 809 N N . HIS A 1 97 ? -0.318 -6.554 17.065 1.00 93.56 97 HIS A N 1
ATOM 810 C CA . HIS A 1 97 ? -1.287 -7.558 17.511 1.00 93.56 97 HIS A CA 1
ATOM 811 C C . HIS A 1 97 ? -2.634 -7.501 16.776 1.00 93.56 97 HIS A C 1
ATOM 813 O O . HIS A 1 97 ? -3.684 -7.710 17.382 1.00 93.56 97 HIS A O 1
ATOM 819 N N . PHE A 1 98 ? -2.611 -7.238 15.467 1.00 95.25 98 PHE A N 1
ATOM 820 C CA . PHE A 1 98 ? -3.816 -7.227 14.640 1.00 95.25 98 PHE A CA 1
ATOM 821 C C . PHE A 1 98 ? -4.514 -8.581 14.696 1.00 95.25 98 PHE A C 1
ATOM 823 O O . PHE A 1 98 ? -3.895 -9.617 14.442 1.00 95.25 98 PHE A O 1
ATOM 830 N N . ASP A 1 99 ? -5.812 -8.579 15.000 1.00 94.50 99 ASP A N 1
ATOM 831 C CA . ASP A 1 99 ? -6.610 -9.797 14.960 1.00 94.50 99 ASP A CA 1
ATOM 832 C C . ASP A 1 99 ? -6.776 -10.320 13.518 1.00 94.50 99 ASP A C 1
ATOM 834 O O . ASP A 1 99 ? -6.461 -9.653 12.526 1.00 94.50 99 ASP A O 1
ATOM 838 N N . ALA A 1 100 ? -7.284 -11.546 13.383 1.00 96.44 100 ALA A N 1
ATOM 839 C CA . ALA A 1 100 ? -7.475 -12.172 12.075 1.00 96.44 100 ALA A CA 1
ATOM 840 C C . ALA A 1 100 ? -8.407 -11.364 11.149 1.00 96.44 100 ALA A C 1
ATOM 842 O O . ALA A 1 100 ? -8.266 -11.431 9.926 1.00 96.44 100 ALA A O 1
ATOM 843 N N . VAL A 1 101 ? -9.341 -10.590 11.716 1.00 95.38 101 VAL A N 1
ATOM 844 C CA . VAL A 1 101 ? -10.277 -9.760 10.953 1.00 95.38 101 VAL A CA 1
ATOM 845 C C . VAL A 1 101 ? -9.539 -8.565 10.356 1.00 95.38 101 VAL A C 1
ATOM 847 O O . VAL A 1 101 ? -9.599 -8.370 9.143 1.00 95.38 101 VAL A O 1
ATOM 850 N N . GLN A 1 102 ? -8.781 -7.814 11.156 1.00 95.44 102 GLN A N 1
ATOM 851 C CA . GLN A 1 102 ? -7.982 -6.692 10.662 1.00 95.44 102 GLN A CA 1
ATOM 852 C C . GLN A 1 102 ? -6.913 -7.141 9.670 1.00 95.44 102 GLN A C 1
ATOM 854 O O . GLN A 1 102 ? -6.746 -6.502 8.632 1.00 95.44 102 GLN A O 1
ATOM 859 N N . GLN A 1 103 ? -6.247 -8.273 9.918 1.00 97.50 103 GLN A N 1
ATOM 860 C CA . GLN A 1 103 ? -5.290 -8.834 8.960 1.00 97.50 103 GLN A CA 1
ATOM 861 C C . GLN A 1 103 ? -5.950 -9.158 7.613 1.00 97.50 103 GLN A C 1
ATOM 863 O O . GLN A 1 103 ? -5.381 -8.888 6.552 1.00 97.50 103 GLN A O 1
ATOM 868 N N . SER A 1 104 ? -7.160 -9.726 7.634 1.00 97.88 104 SER A N 1
ATOM 869 C CA . SER A 1 104 ? -7.912 -10.026 6.413 1.00 97.88 104 SER A CA 1
ATOM 870 C C . SER A 1 104 ? -8.319 -8.752 5.671 1.00 97.88 104 SER A C 1
ATOM 872 O O . SER A 1 104 ? -8.134 -8.684 4.454 1.00 97.88 104 SER A O 1
ATOM 874 N N . ILE A 1 105 ? -8.788 -7.726 6.390 1.00 96.62 105 ILE A N 1
ATOM 875 C CA . ILE A 1 105 ? -9.137 -6.430 5.797 1.00 96.62 105 ILE A CA 1
ATOM 876 C C . ILE A 1 105 ? -7.909 -5.790 5.146 1.00 96.62 105 ILE A C 1
ATOM 878 O O . ILE A 1 105 ? -7.970 -5.388 3.987 1.00 96.62 105 ILE A O 1
ATOM 882 N N . HIS A 1 106 ? -6.769 -5.760 5.835 1.00 97.56 106 HIS A N 1
ATOM 883 C CA . HIS A 1 106 ? -5.529 -5.192 5.307 1.00 97.56 106 HIS A CA 1
ATOM 884 C C . HIS A 1 106 ? -5.067 -5.878 4.020 1.00 97.56 106 HIS A C 1
ATOM 886 O O . HIS A 1 106 ? -4.707 -5.205 3.053 1.00 97.56 106 HIS A O 1
ATOM 892 N N . LYS A 1 107 ? -5.120 -7.213 3.961 1.00 98.25 107 LYS A N 1
ATOM 893 C CA . LYS A 1 107 ? -4.790 -7.961 2.738 1.00 98.25 107 LYS A CA 1
ATOM 894 C C . LYS A 1 107 ? -5.757 -7.647 1.598 1.00 98.25 107 LYS A C 1
ATOM 896 O O . LYS A 1 107 ? -5.311 -7.411 0.478 1.00 98.25 107 LYS A O 1
ATOM 901 N N . ALA A 1 108 ? -7.058 -7.580 1.884 1.00 97.44 108 ALA A N 1
ATOM 902 C CA . ALA A 1 108 ? -8.069 -7.222 0.892 1.00 97.44 108 ALA A CA 1
ATOM 903 C C . ALA A 1 108 ? -7.876 -5.789 0.362 1.00 97.44 108 ALA A C 1
ATOM 905 O O . ALA A 1 108 ? -7.941 -5.565 -0.846 1.00 97.44 108 ALA A O 1
ATOM 906 N N . ARG A 1 109 ? -7.560 -4.826 1.238 1.00 97.19 109 ARG A N 1
ATOM 907 C CA . ARG A 1 109 ? -7.262 -3.442 0.844 1.00 97.19 109 ARG A CA 1
ATOM 908 C C . ARG A 1 109 ? -5.974 -3.332 0.046 1.00 97.19 109 ARG A C 1
ATOM 910 O O . ARG A 1 109 ? -5.943 -2.587 -0.925 1.00 97.19 109 ARG A O 1
ATOM 917 N N . MET A 1 110 ? -4.944 -4.106 0.375 1.00 98.12 110 MET A N 1
ATOM 918 C CA . MET A 1 110 ? -3.728 -4.153 -0.438 1.00 98.12 110 MET A CA 1
ATOM 919 C C . MET A 1 110 ? -3.982 -4.736 -1.828 1.00 98.12 110 MET A C 1
ATOM 921 O O . MET A 1 110 ? -3.493 -4.179 -2.810 1.00 98.12 110 MET A O 1
ATOM 925 N N . LYS A 1 111 ? -4.804 -5.788 -1.941 1.00 97.94 111 LYS A N 1
ATOM 926 C CA . LYS A 1 111 ? -5.264 -6.296 -3.241 1.00 97.94 111 LYS A CA 1
ATOM 927 C C . LYS A 1 111 ? -6.000 -5.213 -4.028 1.00 97.94 111 LYS A C 1
ATOM 929 O O . LYS A 1 111 ? -5.716 -5.020 -5.206 1.00 97.94 111 LYS A O 1
ATOM 934 N N . GLU A 1 112 ? -6.902 -4.472 -3.385 1.00 96.25 112 GLU A N 1
ATOM 935 C CA . GLU A 1 112 ? -7.619 -3.357 -4.014 1.00 96.25 112 GLU A CA 1
ATOM 936 C C . GLU A 1 112 ? -6.657 -2.255 -4.485 1.00 96.25 112 GLU A C 1
ATOM 938 O O . GLU A 1 112 ? -6.733 -1.841 -5.640 1.00 96.25 112 GLU A O 1
ATOM 943 N N . VAL A 1 113 ? -5.720 -1.822 -3.638 1.00 97.06 113 VAL A N 1
ATOM 944 C CA . VAL A 1 113 ? -4.707 -0.809 -3.980 1.00 97.06 113 VAL A CA 1
ATOM 945 C C . VAL A 1 113 ? -3.901 -1.228 -5.208 1.00 97.06 113 VAL A C 1
ATOM 947 O O . VAL A 1 113 ? -3.699 -0.414 -6.104 1.00 97.06 113 VAL A O 1
ATOM 950 N N . LEU A 1 114 ? -3.478 -2.493 -5.267 1.00 98.06 114 LEU A N 1
ATOM 951 C CA . LEU A 1 114 ? -2.646 -3.033 -6.343 1.00 98.06 114 LEU A CA 1
ATOM 952 C C . LEU A 1 114 ? -3.409 -3.236 -7.663 1.00 98.06 114 LEU A C 1
ATOM 954 O O . LEU A 1 114 ? -2.790 -3.284 -8.719 1.00 98.06 114 LEU A O 1
ATOM 958 N N . THR A 1 115 ? -4.741 -3.338 -7.638 1.00 96.75 115 THR A N 1
ATOM 959 C CA . THR A 1 115 ? -5.510 -3.779 -8.817 1.00 96.75 115 THR A CA 1
ATOM 960 C C . THR A 1 115 ? -6.568 -2.795 -9.302 1.00 96.75 115 THR A C 1
ATOM 962 O O . THR A 1 115 ? -6.858 -2.763 -10.496 1.00 96.75 115 THR A O 1
ATOM 965 N N . LYS A 1 116 ? -7.150 -1.959 -8.436 1.00 94.62 116 LYS A N 1
ATOM 966 C CA . LYS A 1 116 ? -8.328 -1.141 -8.775 1.00 94.62 116 LYS A CA 1
ATOM 967 C C . LYS A 1 116 ? -8.048 -0.097 -9.850 1.00 94.62 116 LYS A C 1
ATOM 969 O O . LYS A 1 116 ? -8.881 0.115 -10.729 1.00 94.62 116 LYS A O 1
ATOM 974 N N . ASP A 1 117 ? -6.889 0.552 -9.789 1.00 95.81 117 ASP A N 1
ATOM 975 C CA . ASP A 1 117 ? -6.476 1.519 -10.811 1.00 95.81 117 ASP A CA 1
ATOM 976 C C . ASP A 1 117 ? -6.337 0.849 -12.189 1.00 95.81 117 ASP A C 1
ATOM 978 O O . ASP A 1 117 ? -6.762 1.414 -13.193 1.00 95.81 117 ASP A O 1
ATOM 982 N N . ILE A 1 118 ? -5.846 -0.388 -12.231 1.00 96.56 118 ILE A N 1
ATOM 983 C CA . ILE A 1 118 ? -5.644 -1.130 -13.477 1.00 96.56 118 ILE A CA 1
ATOM 984 C C . ILE A 1 118 ? -6.978 -1.672 -13.998 1.00 96.56 118 ILE A C 1
ATOM 986 O O . ILE A 1 118 ? -7.424 -1.335 -15.090 1.00 96.56 118 ILE A O 1
ATOM 990 N N . ILE A 1 119 ? -7.675 -2.458 -13.178 1.00 94.88 119 ILE A N 1
ATOM 991 C CA . ILE A 1 119 ? -8.867 -3.205 -13.590 1.00 94.88 119 ILE A CA 1
ATOM 992 C C . ILE A 1 119 ? -10.083 -2.289 -13.743 1.00 94.88 119 ILE A C 1
ATOM 994 O O . ILE A 1 119 ? -10.832 -2.403 -14.707 1.00 94.88 119 ILE A O 1
ATOM 998 N N . SER A 1 120 ? -10.321 -1.393 -12.780 1.00 91.62 120 SER A N 1
ATOM 999 C CA . SER A 1 120 ? -11.542 -0.574 -12.773 1.00 91.62 120 SER A CA 1
ATOM 1000 C C . SER A 1 120 ? -11.388 0.739 -13.531 1.00 91.62 120 SER A C 1
ATOM 1002 O O . SER A 1 120 ? -12.384 1.264 -14.022 1.00 91.62 120 SER A O 1
ATOM 1004 N N . ARG A 1 121 ? -10.174 1.303 -13.595 1.00 91.38 121 ARG A N 1
ATOM 1005 C CA . ARG A 1 121 ? -9.932 2.587 -14.275 1.00 91.38 121 ARG A CA 1
ATOM 1006 C C . ARG A 1 121 ? -9.216 2.445 -15.618 1.00 91.38 121 ARG A C 1
ATOM 1008 O O . ARG A 1 121 ? -9.111 3.448 -16.317 1.00 91.38 121 ARG A O 1
ATOM 1015 N N . GLY A 1 122 ? -8.756 1.245 -15.978 1.00 94.81 122 GLY A N 1
ATOM 1016 C CA . GLY A 1 122 ? -8.068 0.989 -17.244 1.00 94.81 122 GLY A CA 1
ATOM 1017 C C . GLY A 1 122 ? -6.704 1.672 -17.347 1.00 94.81 122 GLY A C 1
ATOM 1018 O O . GLY A 1 122 ? -6.303 2.037 -18.446 1.00 94.81 122 GLY A O 1
ATOM 1019 N N . LEU A 1 123 ? -6.032 1.917 -16.216 1.00 95.44 123 LEU A N 1
ATOM 1020 C CA . LEU A 1 123 ? -4.672 2.460 -16.204 1.00 95.44 123 LEU A CA 1
ATOM 1021 C C . LEU A 1 123 ? -3.649 1.335 -16.395 1.00 95.44 123 LEU A C 1
ATOM 1023 O O . LEU A 1 123 ? -3.890 0.204 -15.986 1.00 95.44 123 LEU A O 1
ATOM 1027 N N . ASP A 1 124 ? -2.472 1.658 -16.927 1.00 93.19 124 ASP A N 1
ATOM 1028 C CA . ASP A 1 124 ? -1.402 0.664 -17.107 1.00 93.19 124 ASP A CA 1
ATOM 1029 C C . ASP A 1 124 ? -0.822 0.164 -15.774 1.00 93.19 124 ASP A C 1
ATOM 1031 O O . ASP A 1 124 ? -0.262 -0.926 -15.698 1.00 93.19 124 ASP A O 1
ATOM 1035 N N . SER A 1 125 ? -0.930 0.972 -14.715 1.00 94.88 125 SER A N 1
ATOM 1036 C CA . SER A 1 125 ? -0.411 0.679 -13.378 1.00 94.88 125 SER A CA 1
ATOM 1037 C C . SER A 1 125 ? -1.097 1.548 -12.316 1.00 94.88 125 SER A C 1
ATOM 1039 O O . SER A 1 125 ? -1.917 2.420 -12.624 1.00 94.88 125 SER A O 1
ATOM 1041 N N . ILE A 1 126 ? -0.756 1.329 -11.045 1.00 96.38 126 ILE A N 1
ATOM 1042 C CA . ILE A 1 126 ? -1.251 2.134 -9.929 1.00 96.38 126 ILE A CA 1
ATOM 1043 C C . ILE A 1 126 ? -0.595 3.517 -9.920 1.00 96.38 126 ILE A C 1
ATOM 1045 O O . ILE A 1 126 ? 0.619 3.669 -10.100 1.00 96.38 126 ILE A O 1
ATOM 1049 N N . ARG A 1 127 ? -1.397 4.548 -9.647 1.00 95.25 127 ARG A N 1
ATOM 1050 C CA . ARG A 1 127 ? -0.897 5.921 -9.495 1.00 95.25 127 ARG A CA 1
ATOM 1051 C C . ARG A 1 127 ? -0.042 6.056 -8.235 1.00 95.25 127 ARG A C 1
ATOM 1053 O O . ARG A 1 127 ? -0.253 5.355 -7.247 1.00 95.25 127 ARG A O 1
ATOM 1060 N N . ILE A 1 128 ? 0.833 7.062 -8.209 1.00 95.69 128 ILE A N 1
ATOM 1061 C CA . ILE A 1 128 ? 1.663 7.409 -7.037 1.00 95.69 128 ILE A CA 1
ATOM 1062 C C . ILE A 1 128 ? 0.815 7.588 -5.773 1.00 95.69 128 ILE A C 1
ATOM 1064 O O . ILE A 1 128 ? 1.173 7.112 -4.702 1.00 95.69 128 ILE A O 1
ATOM 1068 N N . THR A 1 129 ? -0.356 8.211 -5.893 1.00 93.62 129 THR A N 1
ATOM 1069 C CA . THR A 1 129 ? -1.273 8.390 -4.758 1.00 93.62 129 THR A CA 1
ATOM 1070 C C . THR A 1 129 ? -1.819 7.069 -4.213 1.00 93.62 129 THR A C 1
ATOM 1072 O O . THR A 1 129 ? -1.995 6.951 -3.004 1.00 93.62 129 THR A O 1
ATOM 1075 N N . GLN A 1 130 ? -2.042 6.059 -5.064 1.00 95.06 130 GLN A N 1
ATOM 1076 C CA . GLN A 1 130 ? -2.394 4.708 -4.612 1.00 95.06 130 GLN A CA 1
ATOM 1077 C C . GLN A 1 130 ? -1.201 3.993 -3.977 1.00 95.06 130 GLN A C 1
ATOM 1079 O O . GLN A 1 130 ? -1.378 3.339 -2.955 1.00 95.06 130 GLN A O 1
ATOM 1084 N N . MET A 1 131 ? 0.016 4.175 -4.502 1.00 97.38 131 MET A N 1
ATOM 1085 C CA . MET A 1 131 ? 1.235 3.675 -3.857 1.00 97.38 131 MET A CA 1
ATOM 1086 C C . MET A 1 131 ? 1.385 4.242 -2.438 1.00 97.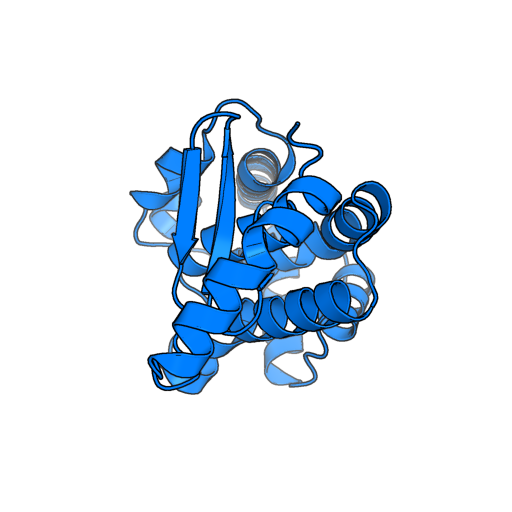38 131 MET A C 1
ATOM 1088 O O . MET A 1 131 ? 1.529 3.480 -1.489 1.00 97.38 131 MET A O 1
ATOM 1092 N N . ILE A 1 132 ? 1.261 5.561 -2.258 1.00 95.62 132 ILE A N 1
ATOM 1093 C CA . ILE A 1 132 ? 1.339 6.178 -0.924 1.00 95.62 132 ILE A CA 1
ATOM 1094 C C . ILE A 1 132 ? 0.245 5.625 0.003 1.00 95.62 132 ILE A C 1
ATOM 1096 O O . ILE A 1 132 ? 0.503 5.352 1.176 1.00 95.62 132 ILE A O 1
ATOM 1100 N N . TRP A 1 133 ? -0.967 5.415 -0.520 1.00 94.75 133 TRP A N 1
ATOM 1101 C CA . TRP A 1 133 ? -2.062 4.820 0.243 1.00 94.75 133 TRP A CA 1
ATOM 1102 C C . TRP A 1 133 ? -1.761 3.382 0.686 1.00 94.75 133 TRP A C 1
ATOM 1104 O O . TRP A 1 133 ? -1.936 3.048 1.857 1.00 94.75 133 TRP A O 1
ATOM 1114 N N . GLY A 1 134 ? -1.221 2.547 -0.207 1.00 97.38 134 GLY A N 1
ATOM 1115 C CA . GLY A 1 134 ? -0.758 1.195 0.122 1.00 97.38 134 GLY A CA 1
ATOM 1116 C C . GLY A 1 134 ? 0.317 1.189 1.208 1.00 97.38 134 GLY A C 1
ATOM 1117 O O . GLY A 1 134 ? 0.282 0.372 2.127 1.00 97.38 134 GLY A O 1
ATOM 1118 N N . THR A 1 135 ? 1.228 2.161 1.181 1.00 97.19 135 THR A N 1
ATOM 1119 C CA . THR A 1 135 ? 2.249 2.327 2.219 1.00 97.19 135 THR A CA 1
ATOM 1120 C C . THR A 1 135 ? 1.650 2.604 3.602 1.00 97.19 135 THR A C 1
ATOM 1122 O O . THR A 1 135 ? 2.240 2.203 4.606 1.00 97.19 135 THR A O 1
ATOM 1125 N N . TYR A 1 136 ? 0.478 3.241 3.701 1.00 95.81 136 TYR A N 1
ATOM 1126 C CA . TYR A 1 136 ? -0.183 3.454 4.994 1.00 95.81 136 TYR A CA 1
ATOM 1127 C C . TYR A 1 136 ? -0.741 2.152 5.581 1.00 95.81 136 TYR A C 1
ATOM 1129 O O . TYR A 1 136 ? -0.642 1.960 6.793 1.00 95.81 136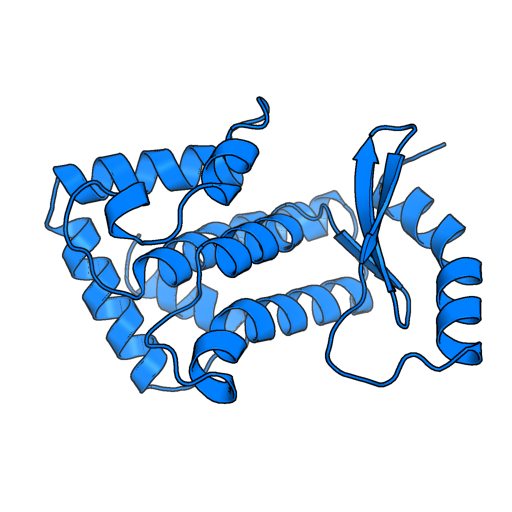 TYR A O 1
ATOM 1137 N N . PHE A 1 137 ? -1.245 1.236 4.748 1.00 97.00 137 PHE A N 1
ATOM 1138 C CA . PHE A 1 137 ? -1.629 -0.109 5.193 1.00 97.00 137 PHE A CA 1
ATOM 1139 C C . PHE A 1 137 ? -0.415 -0.944 5.599 1.00 97.00 137 PHE A C 1
ATOM 1141 O O . PHE A 1 137 ? -0.428 -1.535 6.674 1.00 97.00 137 PHE A O 1
ATOM 1148 N N . ILE A 1 138 ? 0.652 -0.940 4.789 1.00 97.81 138 ILE A N 1
ATOM 1149 C CA . ILE A 1 138 ? 1.886 -1.692 5.078 1.00 97.81 138 ILE A CA 1
ATOM 1150 C C . ILE A 1 138 ? 2.507 -1.254 6.407 1.00 97.81 138 ILE A C 1
ATOM 1152 O O . ILE A 1 138 ? 2.924 -2.089 7.206 1.00 97.81 138 ILE A O 1
ATOM 1156 N N . ASN A 1 139 ? 2.537 0.052 6.672 1.00 95.44 139 ASN A N 1
ATOM 1157 C CA . ASN A 1 139 ? 3.026 0.602 7.936 1.00 95.44 139 ASN A CA 1
ATOM 1158 C C . ASN A 1 139 ? 1.993 0.550 9.068 1.00 95.44 139 ASN A C 1
ATOM 1160 O O . ASN A 1 139 ? 2.237 1.119 10.127 1.00 95.44 139 ASN A O 1
ATOM 1164 N N . VAL A 1 140 ? 0.838 -0.085 8.837 1.00 94.44 140 VAL A N 1
ATOM 1165 C CA . VAL A 1 140 ? -0.218 -0.281 9.836 1.00 94.44 140 VAL A CA 1
ATOM 1166 C C . VAL A 1 140 ? -0.628 1.051 10.476 1.00 94.44 140 VAL A C 1
ATOM 1168 O O . VAL A 1 140 ? -0.930 1.159 11.655 1.00 94.44 140 VAL A O 1
ATOM 1171 N N . ARG A 1 141 ? -0.632 2.119 9.668 1.00 93.06 141 ARG A N 1
ATOM 1172 C CA . ARG A 1 141 ? -1.066 3.459 10.085 1.00 93.06 141 ARG A CA 1
ATOM 1173 C C . ARG A 1 141 ? -2.579 3.605 10.052 1.00 93.06 141 ARG A C 1
ATOM 1175 O O . ARG A 1 141 ? -3.089 4.591 10.570 1.00 93.06 141 ARG A O 1
ATOM 1182 N N . ILE A 1 142 ? -3.273 2.666 9.415 1.00 95.38 142 ILE A N 1
ATOM 1183 C CA . ILE A 1 142 ? -4.721 2.642 9.239 1.00 95.38 142 ILE A CA 1
ATOM 1184 C C . ILE A 1 142 ? -5.274 1.393 9.920 1.00 95.38 142 ILE A C 1
ATOM 1186 O O . ILE A 1 142 ? -4.662 0.336 9.834 1.00 95.38 142 ILE A O 1
ATOM 1190 N N . VAL A 1 143 ? -6.439 1.528 10.547 1.00 95.25 143 VAL A N 1
ATOM 1191 C CA . VAL A 1 143 ? -7.338 0.417 10.898 1.00 95.25 143 VAL A CA 1
ATOM 1192 C C . VAL A 1 143 ? -8.694 0.658 10.258 1.00 95.25 143 VAL A C 1
ATOM 1194 O O . VAL A 1 143 ? -9.110 1.807 10.096 1.00 95.25 143 VAL A O 1
ATOM 1197 N N . GLU A 1 144 ? -9.411 -0.403 9.913 1.00 95.62 144 GLU A N 1
ATOM 1198 C CA . GLU A 1 144 ? -10.753 -0.284 9.349 1.00 95.62 144 GLU A CA 1
ATOM 1199 C C . GLU A 1 144 ? -11.793 -0.807 10.332 1.00 95.62 144 GLU A C 1
ATOM 1201 O O . GLU A 1 144 ? -11.784 -1.974 10.717 1.00 95.62 144 GLU A O 1
ATOM 1206 N N . VAL A 1 145 ? -12.711 0.061 10.747 1.00 94.69 145 VAL A N 1
ATOM 1207 C CA . VAL A 1 145 ? -13.770 -0.279 11.696 1.00 94.69 145 VAL A CA 1
ATOM 1208 C C . VAL A 1 145 ? -15.100 -0.071 11.006 1.00 94.69 145 VAL A C 1
ATOM 1210 O O . VAL A 1 145 ? -15.564 1.055 10.851 1.00 94.69 145 VAL A O 1
ATOM 1213 N N . GLY A 1 146 ? -15.729 -1.170 10.591 1.00 93.62 146 GLY A N 1
ATOM 1214 C CA . GLY A 1 146 ? -16.977 -1.115 9.835 1.00 93.62 146 GLY A CA 1
ATOM 1215 C C . GLY A 1 146 ? -16.806 -0.360 8.518 1.00 93.62 146 GLY A C 1
ATOM 1216 O O . GLY A 1 146 ? -16.045 -0.772 7.655 1.00 93.62 146 GLY A O 1
ATOM 1217 N N . ARG A 1 147 ? -17.535 0.745 8.365 1.00 94.88 147 ARG A N 1
ATOM 1218 C CA . ARG A 1 147 ? -17.596 1.556 7.146 1.00 94.88 147 ARG A CA 1
ATOM 1219 C C . ARG A 1 147 ? -16.437 2.544 7.011 1.00 94.88 147 ARG A C 1
ATOM 1221 O O . ARG A 1 147 ? -16.270 3.112 5.933 1.00 94.88 147 ARG A O 1
ATOM 1228 N N . LEU A 1 148 ? -15.688 2.800 8.082 1.00 96.19 148 LEU A N 1
ATOM 1229 C CA . LEU A 1 148 ? -14.696 3.870 8.146 1.00 96.19 148 LEU A CA 1
ATOM 1230 C C . LEU A 1 148 ? -13.286 3.328 8.370 1.00 96.19 148 LEU A C 1
ATOM 1232 O O . LEU A 1 148 ? -13.081 2.340 9.071 1.00 96.19 148 LEU A O 1
ATOM 1236 N N . GLN A 1 149 ? -12.314 4.035 7.809 1.00 96.56 149 GLN A N 1
ATOM 1237 C CA . GLN A 1 149 ? -10.890 3.817 8.034 1.00 96.56 149 GLN A CA 1
ATOM 1238 C C . GLN A 1 149 ? -10.337 4.927 8.923 1.00 96.56 149 GLN A C 1
ATOM 1240 O O . GLN A 1 149 ? -10.664 6.097 8.735 1.00 96.56 149 GLN A O 1
ATOM 1245 N N . TYR A 1 150 ? -9.484 4.572 9.875 1.00 95.62 150 TYR A N 1
ATOM 1246 C CA . TYR A 1 150 ? -8.930 5.484 10.866 1.00 95.62 150 TYR A CA 1
ATOM 1247 C C . TYR A 1 150 ? -7.411 5.486 10.750 1.00 95.62 150 TYR A C 1
ATOM 1249 O O . TYR A 1 150 ? -6.767 4.489 11.062 1.00 95.62 150 TYR A O 1
ATOM 1257 N N . GLU A 1 151 ? -6.847 6.602 10.288 1.00 94.38 151 GLU A N 1
ATOM 1258 C CA . GLU A 1 151 ? -5.402 6.810 10.192 1.00 94.38 151 GLU A CA 1
ATOM 1259 C C . GLU A 1 151 ? -4.883 7.482 11.464 1.00 94.38 151 GLU A C 1
ATOM 1261 O O . GLU A 1 151 ? -5.298 8.600 11.796 1.00 94.38 151 GLU A O 1
ATOM 1266 N N . TYR A 1 152 ? -3.929 6.831 12.126 1.00 90.12 152 TYR A N 1
ATOM 1267 C CA . TYR A 1 152 ? -3.165 7.426 13.212 1.00 90.12 152 TYR A CA 1
ATOM 1268 C C . TYR A 1 152 ? -2.116 8.401 12.666 1.00 90.12 152 TYR A C 1
ATOM 1270 O O . TYR A 1 152 ? -1.252 8.046 11.851 1.00 90.12 152 TYR A O 1
ATOM 1278 N N . VAL A 1 153 ? -2.209 9.657 13.111 1.00 87.44 153 VAL A N 1
ATOM 1279 C CA . VAL A 1 153 ? -1.266 10.724 12.752 1.00 87.44 153 VAL A CA 1
ATOM 1280 C C . VAL A 1 153 ? -0.371 11.051 13.942 1.00 87.44 153 VAL A C 1
ATOM 1282 O O . VAL A 1 153 ? 0.852 11.028 13.805 1.00 87.44 153 VAL A O 1
ATOM 1285 N N . ASP A 1 154 ? -0.976 11.333 15.095 1.00 86.06 154 ASP A N 1
ATOM 1286 C CA . ASP A 1 154 ? -0.311 11.592 16.372 1.00 86.06 154 ASP A CA 1
ATOM 1287 C C . ASP A 1 154 ? -1.317 11.480 17.536 1.00 86.06 154 ASP A C 1
ATOM 1289 O O . ASP A 1 154 ? -2.501 11.226 17.323 1.00 86.06 154 ASP A O 1
ATOM 1293 N N . GLN A 1 155 ? -0.853 11.687 18.774 1.00 81.50 155 GLN A N 1
ATOM 1294 C CA . GLN A 1 155 ? -1.669 11.568 19.991 1.00 81.50 155 GLN A CA 1
ATOM 1295 C C . GLN A 1 155 ? -2.917 12.466 20.015 1.00 81.50 155 GLN A C 1
ATOM 1297 O O . GLN A 1 155 ? -3.832 12.201 20.788 1.00 81.50 155 GLN A O 1
ATOM 1302 N N . GLN A 1 156 ? -2.952 13.536 19.219 1.00 84.88 156 GLN A N 1
ATOM 1303 C CA . GLN A 1 156 ? -4.057 14.497 19.195 1.00 84.88 156 GLN A CA 1
ATOM 1304 C C . GLN A 1 156 ? -4.887 14.396 17.913 1.00 84.88 156 GLN A C 1
ATOM 1306 O O . GLN A 1 156 ? -5.973 14.972 17.838 1.00 84.88 156 GLN A O 1
ATOM 1311 N N . THR A 1 157 ? -4.396 13.667 16.908 1.00 89.25 157 THR A N 1
ATOM 1312 C CA . THR A 1 157 ? -4.943 13.701 15.556 1.00 89.25 157 THR A CA 1
ATOM 1313 C C . THR A 1 157 ? -5.186 12.298 15.015 1.00 89.25 157 THR A C 1
ATOM 1315 O O . THR A 1 157 ? -4.260 11.541 14.721 1.00 89.25 157 THR A O 1
ATOM 1318 N N . MET A 1 158 ? -6.464 12.008 14.775 1.00 90.69 158 MET A N 1
ATOM 1319 C CA . MET A 1 158 ? -6.929 10.880 13.971 1.00 90.69 158 MET A CA 1
ATOM 1320 C C . MET A 1 158 ? -7.595 11.409 12.707 1.00 90.69 158 MET A C 1
ATOM 1322 O O . MET A 1 158 ? -8.438 12.306 12.773 1.00 90.69 158 MET A O 1
ATOM 1326 N N . ARG A 1 159 ? -7.249 10.842 11.551 1.00 94.62 159 ARG A N 1
ATOM 1327 C CA . ARG A 1 159 ? -7.954 11.124 10.294 1.00 94.62 159 ARG A CA 1
ATOM 1328 C C . ARG A 1 159 ? -8.923 9.996 9.988 1.00 94.62 159 ARG A C 1
ATOM 1330 O O . ARG A 1 159 ? -8.598 8.829 10.182 1.00 94.62 159 ARG A O 1
ATOM 1337 N N . ILE A 1 160 ? -10.102 10.358 9.499 1.00 95.62 160 ILE A N 1
ATOM 1338 C CA . ILE A 1 160 ? -11.134 9.407 9.092 1.00 95.62 160 ILE A CA 1
ATOM 1339 C C . ILE A 1 160 ? -11.209 9.411 7.572 1.00 95.62 160 ILE A C 1
ATOM 1341 O O . ILE A 1 160 ? -11.349 10.466 6.952 1.00 95.62 160 ILE A O 1
ATOM 1345 N N . HIS A 1 161 ? -11.144 8.222 6.990 1.00 94.94 161 HIS A N 1
ATOM 1346 C CA . HIS A 1 161 ? -11.191 7.985 5.557 1.00 94.94 161 HIS A CA 1
ATOM 1347 C C . HIS A 1 161 ? -12.383 7.102 5.211 1.00 94.94 161 HIS A C 1
ATOM 1349 O O . HIS A 1 161 ? -12.841 6.286 6.014 1.00 94.94 161 HIS A O 1
ATOM 1355 N N . ILE A 1 162 ? -12.901 7.286 4.000 1.00 94.31 162 ILE A N 1
ATOM 1356 C CA . ILE A 1 162 ? -14.098 6.604 3.519 1.00 94.31 162 ILE A CA 1
ATOM 1357 C C . ILE A 1 162 ? -13.709 5.722 2.328 1.00 94.31 162 ILE A C 1
ATOM 1359 O O . ILE A 1 162 ? -13.473 6.248 1.236 1.00 94.31 162 ILE A O 1
ATOM 1363 N N . PRO A 1 163 ? -13.680 4.390 2.505 1.00 89.50 163 PRO A N 1
ATOM 1364 C CA . PRO A 1 163 ? -13.587 3.441 1.402 1.00 89.50 163 PRO A CA 1
ATOM 1365 C C . PRO A 1 163 ? -14.671 3.681 0.348 1.00 89.50 163 PRO A C 1
ATOM 1367 O O . PRO A 1 163 ? -15.786 4.085 0.679 1.00 89.50 163 PRO A O 1
ATOM 1370 N N . SER A 1 164 ? -14.357 3.433 -0.922 1.00 84.12 164 SER A N 1
ATOM 1371 C CA . SER A 1 164 ? -15.251 3.721 -2.063 1.00 84.12 164 SER A CA 1
ATOM 1372 C C . SER A 1 164 ? -16.085 2.520 -2.530 1.00 84.12 164 SER A C 1
ATOM 1374 O O . SER A 1 164 ? -16.684 2.565 -3.599 1.00 84.12 164 SER A O 1
ATOM 1376 N N . ASP A 1 165 ? -16.087 1.438 -1.765 1.00 80.56 165 ASP A N 1
ATOM 1377 C CA . ASP A 1 165 ? -16.668 0.132 -2.088 1.00 80.56 165 ASP A CA 1
ATOM 1378 C C . ASP A 1 165 ? -18.187 0.043 -1.893 1.00 80.56 165 ASP A C 1
ATOM 1380 O O . ASP A 1 165 ? -18.854 -0.657 -2.651 1.00 80.56 165 ASP A O 1
ATOM 1384 N N . GLU A 1 166 ? -18.756 0.763 -0.926 1.00 86.06 166 GLU A N 1
ATOM 1385 C CA . GLU A 1 166 ? -20.201 0.738 -0.674 1.00 86.06 166 GLU A CA 1
ATOM 1386 C C . GLU A 1 166 ? -20.809 2.109 -0.342 1.00 86.06 166 GLU A C 1
ATOM 1388 O O . GLU A 1 166 ? -20.119 3.117 -0.188 1.00 86.06 166 GLU A O 1
ATOM 1393 N N . LYS A 1 167 ? -22.141 2.188 -0.235 1.00 91.25 167 LYS A N 1
ATOM 1394 C CA . LYS A 1 167 ? -22.830 3.426 0.163 1.00 91.25 167 LYS A CA 1
ATOM 1395 C C . LYS A 1 167 ? -22.506 3.800 1.615 1.00 91.25 167 LYS A C 1
ATOM 1397 O O . LYS A 1 167 ? -22.236 2.946 2.455 1.00 91.25 167 LYS A O 1
ATOM 1402 N N . LEU A 1 168 ? -22.551 5.095 1.918 1.00 93.62 168 LEU A N 1
ATOM 1403 C CA . LEU A 1 168 ? -22.419 5.625 3.278 1.00 93.62 168 LEU A CA 1
ATOM 1404 C C . LEU A 1 168 ? -23.767 5.573 4.003 1.00 93.62 168 LEU A C 1
ATOM 1406 O O . LEU A 1 168 ? -24.461 6.579 4.137 1.00 93.62 168 LEU A O 1
ATOM 1410 N N . GLU A 1 169 ? -24.162 4.384 4.441 1.00 95.75 169 GLU A N 1
ATOM 1411 C CA . GLU A 1 169 ? -25.359 4.225 5.265 1.00 95.75 169 GLU A CA 1
ATOM 1412 C C . GLU A 1 169 ? -25.127 4.805 6.665 1.00 95.75 169 GLU A C 1
ATOM 1414 O O . GLU A 1 169 ? -24.139 4.480 7.325 1.00 95.75 169 GLU A O 1
ATOM 1419 N N . ILE A 1 170 ? -26.054 5.651 7.130 1.00 96.44 170 ILE A N 1
ATOM 1420 C CA . ILE A 1 170 ? -25.932 6.365 8.411 1.00 96.44 170 ILE A CA 1
ATOM 1421 C C . ILE A 1 170 ? -25.723 5.387 9.573 1.00 96.44 170 ILE A C 1
ATOM 1423 O O . ILE A 1 170 ? -24.852 5.617 10.407 1.00 96.44 170 ILE A O 1
ATOM 1427 N N . SER A 1 171 ? -26.473 4.281 9.607 1.00 96.31 171 SER A N 1
ATOM 1428 C CA . SER A 1 171 ? -26.343 3.242 10.637 1.00 96.31 171 SER A CA 1
ATOM 1429 C C . SER A 1 171 ? -24.927 2.669 10.691 1.00 96.31 171 SER A C 1
ATOM 1431 O O . SER A 1 171 ? -24.290 2.708 11.738 1.00 96.31 171 SER A O 1
ATOM 1433 N N . LYS A 1 172 ? -24.381 2.241 9.547 1.00 95.88 172 LYS A N 1
ATOM 1434 C CA . LYS A 1 172 ? -23.017 1.701 9.461 1.00 95.88 172 LYS A CA 1
ATOM 1435 C C . LYS A 1 172 ? -21.959 2.725 9.873 1.00 95.88 172 LYS A C 1
ATOM 1437 O O . LYS A 1 172 ? -20.969 2.363 10.508 1.00 95.88 172 LYS A O 1
ATOM 1442 N N . VAL A 1 173 ? -22.146 3.998 9.519 1.00 95.81 173 VAL A N 1
ATOM 1443 C CA . VAL A 1 173 ? -21.240 5.088 9.918 1.00 95.81 173 VAL A CA 1
ATOM 1444 C C . VAL A 1 173 ? -21.263 5.285 11.435 1.00 95.81 173 VAL A C 1
ATOM 1446 O O . VAL A 1 173 ? -20.200 5.324 12.053 1.00 95.81 173 VAL A O 1
ATOM 1449 N N . LEU A 1 174 ? -22.448 5.352 12.048 1.00 95.88 174 LEU A N 1
ATOM 1450 C CA . LEU A 1 174 ? -22.588 5.491 13.500 1.00 95.88 174 LEU A CA 1
ATOM 1451 C C . LEU A 1 174 ? -21.982 4.296 14.247 1.00 95.88 174 LEU A C 1
ATOM 1453 O O . LEU A 1 174 ? -21.227 4.497 15.197 1.00 95.88 174 LEU A O 1
ATOM 1457 N N . ASP A 1 175 ? -22.220 3.074 13.768 1.00 95.31 175 ASP A N 1
ATOM 1458 C CA . ASP A 1 175 ? -21.640 1.853 14.340 1.00 95.31 175 ASP A CA 1
ATOM 1459 C C . ASP A 1 175 ? -20.107 1.843 14.257 1.00 95.31 175 ASP A C 1
ATOM 1461 O O . ASP A 1 175 ? -19.417 1.358 15.158 1.00 95.31 175 ASP A O 1
ATOM 1465 N N . SER A 1 176 ? -19.553 2.390 13.173 1.00 95.69 176 SER A N 1
ATOM 1466 C CA . SER A 1 176 ? -18.105 2.527 12.984 1.00 95.69 176 SER A CA 1
ATOM 1467 C C . SER A 1 176 ? -17.510 3.478 14.015 1.00 95.69 176 SER A C 1
ATOM 1469 O O . SER A 1 176 ? -16.580 3.104 14.724 1.00 95.69 176 SER A O 1
ATOM 1471 N N . ILE A 1 177 ? -18.109 4.664 14.169 1.00 94.75 177 ILE A N 1
ATOM 1472 C CA . ILE A 1 177 ? -17.683 5.678 15.143 1.00 94.75 177 ILE A CA 1
ATOM 1473 C C . ILE A 1 177 ? -17.782 5.140 16.572 1.00 94.75 177 ILE A C 1
ATOM 1475 O O . ILE A 1 177 ? -16.851 5.318 17.355 1.00 94.75 177 ILE A O 1
ATOM 1479 N N . HIS A 1 178 ? -18.877 4.452 16.908 1.00 93.50 178 HIS A N 1
ATOM 1480 C CA . HIS A 1 178 ? -19.089 3.920 18.252 1.00 93.50 178 HIS A CA 1
ATOM 1481 C C . HIS A 1 178 ? -18.040 2.865 18.635 1.00 93.50 178 HIS A C 1
ATOM 1483 O O . HIS A 1 178 ? -17.533 2.873 19.755 1.00 93.50 178 HIS A O 1
ATOM 1489 N N . ARG A 1 179 ? -17.671 1.983 17.697 1.00 92.81 179 ARG A N 1
ATOM 1490 C CA . ARG A 1 179 ? -16.673 0.927 17.935 1.00 92.81 179 ARG A CA 1
ATOM 1491 C C . ARG A 1 179 ? -15.230 1.414 17.839 1.00 92.81 179 ARG A C 1
ATOM 1493 O O . ARG A 1 179 ? -14.348 0.794 18.428 1.00 92.81 179 ARG A O 1
ATOM 1500 N N . ALA A 1 180 ? -14.983 2.507 17.119 1.00 91.25 180 ALA A N 1
ATOM 1501 C CA . ALA A 1 180 ? -13.636 2.963 16.801 1.00 91.25 180 ALA A CA 1
ATOM 1502 C C . ALA A 1 180 ? -12.785 3.260 18.036 1.00 91.25 180 ALA A C 1
ATOM 1504 O O . ALA A 1 180 ? -11.600 2.958 18.017 1.00 91.25 180 ALA A O 1
ATOM 1505 N N . ASN A 1 181 ? -13.370 3.800 19.111 1.00 86.25 181 ASN A N 1
ATOM 1506 C CA . ASN A 1 181 ? -12.600 4.193 20.294 1.00 86.25 181 ASN A CA 1
ATOM 1507 C C . ASN A 1 181 ? -11.809 3.014 20.887 1.00 86.25 181 ASN A C 1
ATOM 1509 O O . ASN A 1 181 ? -10.611 3.135 21.106 1.00 86.25 181 ASN A O 1
ATOM 1513 N N . ASN A 1 182 ? -12.451 1.857 21.069 1.00 85.69 182 ASN A N 1
ATOM 1514 C CA . ASN A 1 182 ? -11.775 0.678 21.619 1.00 85.69 182 ASN A CA 1
ATOM 1515 C C . ASN A 1 182 ? -10.705 0.160 20.650 1.00 85.69 182 ASN A C 1
ATOM 1517 O O . ASN A 1 182 ? -9.556 -0.012 21.032 1.00 85.69 182 ASN A O 1
ATOM 1521 N N . VAL A 1 183 ? -11.058 0.031 19.368 1.00 86.19 183 VAL A N 1
ATOM 1522 C CA . VAL A 1 183 ? -10.157 -0.496 18.334 1.00 86.19 183 VAL A CA 1
ATOM 1523 C C . VAL A 1 183 ? -8.902 0.371 18.157 1.00 86.19 183 VAL A C 1
ATOM 1525 O O . VAL A 1 183 ? -7.791 -0.142 18.058 1.00 86.19 183 VAL A O 1
ATOM 1528 N N . ILE A 1 184 ? -9.066 1.694 18.138 1.00 87.06 184 ILE A N 1
ATOM 1529 C CA . ILE A 1 184 ? -7.966 2.659 18.012 1.00 87.06 184 ILE A CA 1
ATOM 1530 C C . ILE A 1 184 ? -7.042 2.574 19.230 1.00 87.06 184 ILE A C 1
ATOM 1532 O O . ILE A 1 184 ? -5.822 2.571 19.064 1.00 87.06 184 ILE A O 1
ATOM 1536 N N . LYS A 1 185 ? -7.601 2.493 20.443 1.00 85.50 185 LYS A N 1
ATOM 1537 C CA . LYS A 1 185 ? -6.809 2.370 21.674 1.00 85.50 185 LYS A CA 1
ATOM 1538 C C . LYS A 1 185 ? -6.006 1.075 21.702 1.00 85.50 185 LYS A C 1
ATOM 1540 O O . LYS A 1 185 ? -4.813 1.125 21.995 1.00 85.50 185 LYS A O 1
ATOM 1545 N N . ASP A 1 186 ? -6.630 -0.037 21.325 1.00 85.06 186 ASP A N 1
ATOM 1546 C CA . ASP A 1 186 ? -5.998 -1.355 21.327 1.00 85.06 186 ASP A CA 1
ATOM 1547 C C . ASP A 1 186 ? -4.827 -1.419 20.331 1.00 85.06 186 ASP A C 1
ATOM 1549 O O . ASP A 1 186 ? -3.720 -1.824 20.692 1.00 85.06 186 ASP A O 1
ATOM 1553 N N . TYR A 1 187 ? -5.028 -0.947 19.096 1.00 86.12 187 TYR A N 1
ATOM 1554 C CA . TYR A 1 187 ? -4.028 -1.087 18.032 1.00 86.12 187 TYR A CA 1
ATOM 1555 C C . TYR A 1 187 ? -2.948 -0.004 18.009 1.00 86.12 187 TYR A C 1
ATOM 1557 O O . TYR A 1 187 ? -1.794 -0.286 17.666 1.00 86.12 187 TYR A O 1
ATOM 1565 N N . PHE A 1 188 ? -3.286 1.232 18.382 1.00 85.19 188 PHE A N 1
ATOM 1566 C CA . PHE A 1 188 ? -2.330 2.344 18.389 1.00 85.19 188 PHE A CA 1
ATOM 1567 C C . PHE A 1 188 ? -1.761 2.651 19.776 1.00 85.19 188 PHE A C 1
ATOM 1569 O O . PHE A 1 188 ? -0.925 3.546 19.898 1.00 85.19 188 PHE A O 1
ATOM 1576 N N . LYS A 1 189 ? -2.165 1.898 20.811 1.00 81.38 189 LYS A N 1
ATOM 1577 C CA . LYS A 1 189 ? -1.687 2.048 22.197 1.00 81.38 189 LYS A CA 1
ATOM 1578 C C . LYS A 1 189 ? -1.851 3.489 22.707 1.00 81.38 189 LYS A C 1
ATOM 1580 O O . LYS A 1 189 ? -0.960 4.042 23.353 1.00 81.38 189 LYS A O 1
ATOM 1585 N N . ILE A 1 190 ? -2.983 4.108 22.366 1.00 75.75 190 ILE A N 1
ATOM 1586 C CA . ILE A 1 190 ? -3.352 5.467 22.782 1.00 75.75 190 ILE A CA 1
ATOM 1587 C C . ILE A 1 190 ? -4.117 5.362 24.104 1.00 75.75 190 ILE A C 1
ATOM 1589 O O . ILE A 1 190 ? -5.088 4.612 24.193 1.00 75.75 190 ILE A O 1
ATOM 1593 N N . ASN A 1 191 ? -3.684 6.110 25.121 1.00 61.84 191 ASN A N 1
ATOM 1594 C CA . ASN A 1 191 ? -4.331 6.148 26.438 1.00 61.84 191 ASN A CA 1
ATOM 1595 C C . ASN A 1 191 ? -5.483 7.158 26.459 1.00 61.84 191 ASN A C 1
ATOM 1597 O O . ASN A 1 191 ? -5.225 8.330 26.115 1.00 61.84 191 ASN A O 1
#

Radius of gyration: 17.04 Å; chains: 1; bounding box: 49×32×45 Å

pLDDT: mean 94.07, std 5.0, range [61.84, 98.62]